Protein AF-0000000078960300 (afdb_homodimer)

Secondary structure (DSSP, 8-state):
--HHHHHHHHHHHHHHHHTSHHHHHHHHHHHHHHHHHHGGGS-GGG--HHHHHHHHHHHHHHHHHHHHSSS--HHHHHHHHHHHHHHHHHHHHHHHHHHHHHH-/--HHHHHHHHHHHHHHHHTSHHHHHHHHHHHHHHHHHHGGGS-GGG--HHHHHHHHHHHHHHHHHHHHSSS--HHHHHHHHHHHHHHHHHHHHHHHHHHHHHH-

pLDDT: mean 88.96, std 14.11, range [39.5, 98.88]

Nearest PDB structures (foldseek):
  3ncb-assembly1_A  TM=7.835E-01  e=9.244E+00  Homo sapiens
  6pqo-assembly1_D  TM=4.664E-01  e=6.668E+00  Homo sapiens
  3ncb-assembly1_A  TM=7.834E-01  e=9.287E+00  Homo sapiens
  6pqo-assembly1_D  TM=4.663E-01  e=6.701E+00  Homo sapiens

Radius of gyration: 20.75 Å; Cα contacts (8 Å, |Δi|>4): 208; chains: 2; bounding box: 47×76×60 Å

Sequence (208 aa):
MSVRRTMSTSAQEWRNYFMSTHFWGPVANWGIPVAAIADTTKHPKFISGRMTLALTLYSCIFMRFAYKVQPRNWLLFACHATNTTAQTFQGLRYLKYINSQEAAMSVRRTMSTSAQEWRNYFMSTHFWGPVANWGIPVAAIADTTKHPKFISGRMTLALTLYSCIFMRFAYKVQPRNWLLFACHATNTTAQTFQGLRYLKYINSQEAA

Solvent-accessible surface area (backbone atoms only — not comparable to full-atom values): 10649 Å² total; per-residue (Å²): 126,72,70,62,58,58,57,51,52,50,52,51,49,48,50,50,39,66,71,26,66,79,41,52,48,32,58,42,52,40,37,46,33,52,26,45,53,61,50,66,78,50,66,49,88,42,58,54,65,57,48,33,50,24,50,27,53,31,21,54,55,45,28,54,48,21,61,68,38,89,76,62,34,64,69,38,25,51,41,22,52,49,24,28,53,38,27,48,52,51,45,51,46,33,52,55,47,54,52,52,56,70,70,96,128,70,69,63,59,58,55,52,51,49,52,51,49,47,49,50,40,66,71,26,68,78,41,51,47,31,58,41,51,40,37,49,33,54,27,45,52,61,50,66,78,51,66,50,89,42,57,55,66,58,47,34,52,24,49,26,53,30,20,54,55,45,27,54,47,22,64,68,39,87,76,62,35,64,67,38,25,51,41,22,51,48,24,29,54,37,27,48,52,52,44,51,46,32,53,54,50,54,51,52,55,69,70,98

Foldseek 3Di:
DVVVVVVVVVVVVVVCCCPDCLNVVLVVLLVQLVVLQVCVVPQLVPDDLVVLVVLLVVLVVVLVVQCPDPPRRVSSNVSSVSSNVSSVVSNVSNVVVVVVVVVD/DVVVVVVVVVVVVVVCCCPDCLNVVLVVLLVQLVVLQVCVVPQLVPDDLVVLVVLLVVLVVVLVVQCPDPPRRVSSNVSSVSNNVSSVVSNVSNVVVVVVVVVD

Organism: Drosophila grimshawi (NCBI:txid7222)

Structure (mmCIF, N/CA/C/O backbone):
data_AF-0000000078960300-model_v1
#
loop_
_entity.id
_entity.type
_entity.pdbx_description
1 polymer 'Mitochondrial pyruvate carrier'
#
loop_
_atom_site.group_PDB
_atom_site.id
_atom_site.type_symbol
_atom_site.label_atom_id
_atom_site.label_alt_id
_atom_site.label_comp_id
_atom_site.label_asym_id
_atom_site.label_entity_id
_atom_site.label_seq_id
_atom_site.pdbx_PDB_ins_code
_atom_site.Cartn_x
_atom_site.Cartn_y
_atom_site.Cartn_z
_atom_site.occupancy
_atom_site.B_iso_or_equiv
_atom_site.auth_seq_id
_atom_site.auth_comp_id
_atom_site.auth_asym_id
_atom_site.auth_atom_id
_atom_site.pdbx_PDB_model_num
ATOM 1 N N . MET A 1 1 ? 25.875 -27.734 -31.922 1 39.5 1 MET A N 1
ATOM 2 C CA . MET A 1 1 ? 24.516 -27.266 -32.125 1 39.5 1 MET A CA 1
ATOM 3 C C . MET A 1 1 ? 23.828 -26.938 -30.812 1 39.5 1 MET A C 1
ATOM 5 O O . MET A 1 1 ? 22.656 -26.578 -30.797 1 39.5 1 MET A O 1
ATOM 9 N N . SER A 1 2 ? 24.281 -27.594 -29.641 1 52.66 2 SER A N 1
ATOM 10 C CA . SER A 1 2 ? 23.609 -27.578 -28.344 1 52.66 2 SER A CA 1
ATOM 11 C C . SER A 1 2 ? 23.75 -26.234 -27.656 1 52.66 2 SER A C 1
ATOM 13 O O . SER A 1 2 ? 23 -25.922 -26.719 1 52.66 2 SER A O 1
ATOM 15 N N . VAL A 1 3 ? 24.672 -25.484 -28.047 1 54.34 3 VAL A N 1
ATOM 16 C CA . VAL A 1 3 ? 24.922 -24.219 -27.344 1 54.34 3 VAL A CA 1
ATOM 17 C C . VAL A 1 3 ? 23.797 -23.234 -27.641 1 54.34 3 VAL A C 1
ATOM 19 O O . VAL A 1 3 ? 23.469 -22.406 -26.797 1 54.34 3 VAL A O 1
ATOM 22 N N . ARG A 1 4 ? 23.234 -23.266 -28.781 1 52.72 4 ARG A N 1
ATOM 23 C CA . ARG A 1 4 ? 22.234 -22.281 -29.141 1 52.72 4 ARG A CA 1
ATOM 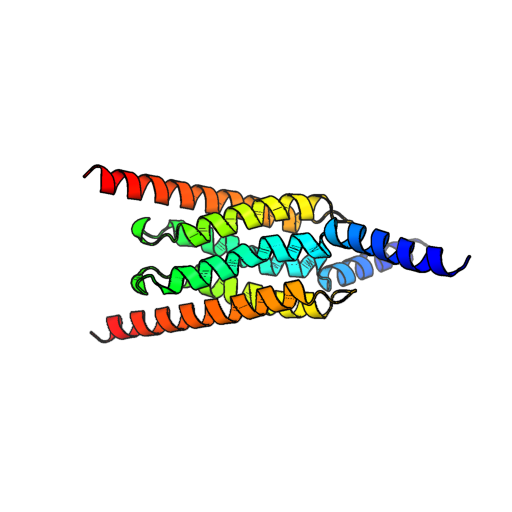24 C C . ARG A 1 4 ? 20.953 -22.484 -28.344 1 52.72 4 ARG A C 1
ATOM 26 O O . ARG A 1 4 ? 20.125 -21.578 -28.219 1 52.72 4 ARG A O 1
ATOM 33 N N . ARG A 1 5 ? 20.578 -23.703 -27.891 1 54.69 5 ARG A N 1
ATOM 34 C CA . ARG A 1 5 ? 19.328 -23.969 -27.203 1 54.69 5 ARG A CA 1
ATOM 35 C C . ARG A 1 5 ? 19.328 -23.359 -25.797 1 54.69 5 ARG A C 1
ATOM 37 O O . ARG A 1 5 ? 18.312 -22.875 -25.312 1 54.69 5 ARG A O 1
ATOM 44 N N . THR A 1 6 ? 20.484 -23.219 -25.125 1 56.84 6 THR A N 1
ATOM 45 C CA . THR A 1 6 ? 20.578 -22.703 -23.766 1 56.84 6 THR A CA 1
ATOM 46 C C . THR A 1 6 ? 20.359 -21.203 -23.734 1 56.84 6 THR A C 1
ATOM 48 O O . THR A 1 6 ? 19.719 -20.688 -22.812 1 56.84 6 THR A O 1
ATOM 51 N N . MET A 1 7 ? 20.844 -20.531 -24.719 1 57.97 7 MET A N 1
ATOM 52 C CA . MET A 1 7 ? 20.719 -19.078 -24.734 1 57.97 7 MET A CA 1
ATOM 53 C C . MET A 1 7 ? 19.266 -18.656 -24.984 1 57.97 7 MET A C 1
ATOM 55 O O . MET A 1 7 ? 18.797 -17.656 -24.453 1 57.97 7 MET A O 1
ATOM 59 N N . SER A 1 8 ? 18.594 -19.531 -25.891 1 57.59 8 SER A N 1
ATOM 60 C CA . SER A 1 8 ? 17.234 -19.188 -26.266 1 57.59 8 SER A CA 1
ATOM 61 C C . SER A 1 8 ? 16.281 -19.328 -25.094 1 57.59 8 SER A C 1
ATOM 63 O O . SER A 1 8 ? 15.383 -18.5 -24.906 1 57.59 8 SER A O 1
ATOM 65 N N . THR A 1 9 ? 16.609 -20.328 -24.266 1 68.31 9 THR A N 1
ATOM 66 C CA . THR A 1 9 ? 15.75 -20.625 -23.125 1 68.31 9 THR A CA 1
ATOM 67 C C . THR A 1 9 ? 15.891 -19.531 -22.062 1 68.31 9 THR A C 1
ATOM 69 O O . THR A 1 9 ? 14.898 -19.125 -21.453 1 68.31 9 THR A O 1
ATOM 72 N N . SER A 1 10 ? 17.141 -19.016 -22.062 1 68.25 10 SER A N 1
ATOM 73 C CA . SER A 1 10 ? 17.359 -17.953 -21.094 1 68.25 10 SER A CA 1
ATOM 74 C C . SER A 1 10 ? 16.625 -16.672 -21.484 1 68.25 10 SER A C 1
ATOM 76 O O . SER A 1 10 ? 15.992 -16.016 -20.656 1 68.25 10 SER A O 1
ATOM 78 N N . ALA A 1 11 ? 16.719 -16.359 -22.797 1 68.31 11 ALA A N 1
ATOM 79 C CA . ALA A 1 11 ? 16.047 -15.148 -23.281 1 68.31 11 ALA A CA 1
ATOM 80 C C . ALA A 1 11 ? 14.539 -15.25 -23.094 1 68.31 11 ALA A C 1
ATOM 82 O O . ALA A 1 11 ? 13.891 -14.281 -22.703 1 68.31 11 ALA A O 1
ATOM 83 N N . GLN A 1 12 ? 13.961 -16.344 -23.453 1 72.94 12 GLN A N 1
ATOM 84 C CA . GLN A 1 12 ? 12.523 -16.578 -23.281 1 72.94 12 GLN A CA 1
ATOM 85 C C . GLN A 1 12 ? 12.133 -16.516 -21.812 1 72.94 12 GLN A C 1
ATOM 87 O O . GLN A 1 12 ? 11.086 -15.969 -21.469 1 72.94 12 GLN A O 1
ATOM 92 N N . GLU A 1 13 ? 12.984 -17.109 -21.031 1 71 13 GLU A N 1
ATOM 93 C CA . GLU A 1 13 ? 12.734 -17.062 -19.594 1 71 13 GLU A CA 1
ATOM 94 C C . GLU A 1 13 ? 12.727 -15.633 -19.062 1 71 13 GLU A C 1
ATOM 96 O O . GLU A 1 13 ? 11.875 -15.266 -18.25 1 71 13 GLU A O 1
ATOM 101 N N . TRP A 1 14 ? 13.672 -14.898 -19.594 1 68.75 14 TRP A N 1
ATOM 102 C CA . TRP A 1 14 ? 13.727 -13.5 -19.203 1 68.75 14 TRP A CA 1
ATOM 103 C C . TRP A 1 14 ? 12.492 -12.742 -19.688 1 68.75 14 TRP A C 1
ATOM 105 O O . TRP A 1 14 ? 11.922 -11.938 -18.969 1 68.75 14 TRP A O 1
ATOM 115 N N . ARG A 1 15 ? 12.133 -12.93 -20.812 1 67.56 15 ARG A N 1
ATOM 116 C CA . ARG A 1 15 ? 10.953 -12.273 -21.359 1 67.56 15 ARG A CA 1
ATOM 117 C C . ARG A 1 15 ? 9.703 -12.617 -20.562 1 67.56 15 ARG A C 1
ATOM 119 O O . ARG A 1 15 ? 8.914 -11.734 -20.219 1 67.56 15 ARG A O 1
ATOM 126 N N . ASN A 1 16 ? 9.547 -13.891 -20.219 1 72.12 16 ASN A N 1
ATOM 127 C CA . ASN A 1 16 ? 8.398 -14.32 -19.438 1 72.12 16 ASN A CA 1
ATOM 128 C C . ASN A 1 16 ? 8.398 -13.695 -18.047 1 72.12 16 ASN A C 1
ATOM 130 O O . ASN A 1 16 ? 7.348 -13.312 -17.531 1 72.12 16 ASN A O 1
ATOM 134 N N . TYR A 1 17 ? 9.547 -13.711 -17.594 1 67.75 17 TYR A N 1
ATOM 135 C CA . TYR A 1 17 ? 9.68 -13.055 -16.297 1 67.75 17 TYR A CA 1
ATOM 136 C C . TYR A 1 17 ? 9.273 -11.594 -16.391 1 67.75 17 TYR A C 1
ATOM 138 O O . TYR A 1 17 ? 8.461 -11.117 -15.586 1 67.75 17 TYR A O 1
ATOM 146 N N . PHE A 1 18 ? 9.781 -10.812 -17.375 1 71.06 18 PHE A N 1
ATOM 147 C CA . PHE A 1 18 ? 9.555 -9.375 -17.469 1 71.06 18 PHE A CA 1
ATOM 148 C C . PHE A 1 18 ? 8.125 -9.086 -17.922 1 71.06 18 PHE A C 1
ATOM 150 O O . PHE A 1 18 ? 7.598 -8 -17.672 1 71.06 18 PHE A O 1
ATOM 157 N N . MET A 1 19 ? 7.535 -10.062 -18.328 1 69.25 19 MET A N 1
ATOM 158 C CA . MET A 1 19 ? 6.156 -9.867 -18.766 1 69.25 19 MET A CA 1
ATOM 159 C C . MET A 1 19 ? 5.176 -10.469 -17.766 1 69.25 19 MET A C 1
ATOM 161 O O . MET A 1 19 ? 3.963 -10.406 -17.969 1 69.25 19 MET A O 1
ATOM 165 N N . SER A 1 20 ? 5.859 -10.891 -16.688 1 72.56 20 SER A N 1
ATOM 166 C CA . SER A 1 20 ? 5.004 -11.562 -15.711 1 72.56 20 SER A CA 1
ATOM 167 C C . SER A 1 20 ? 4.734 -10.672 -14.5 1 72.56 20 SER A C 1
ATOM 169 O O . SER A 1 20 ? 5.32 -9.594 -14.375 1 72.56 20 SER A O 1
ATOM 171 N N . THR A 1 21 ? 3.838 -11.203 -13.703 1 74.62 21 THR A N 1
ATOM 172 C CA . THR A 1 21 ? 3.537 -10.594 -12.406 1 74.62 21 THR A CA 1
ATOM 173 C C . THR A 1 21 ? 4.73 -10.711 -11.461 1 74.62 21 THR A C 1
ATOM 175 O O . THR A 1 21 ? 4.82 -9.977 -10.477 1 74.62 21 THR A O 1
ATOM 178 N N . HIS A 1 22 ? 5.609 -11.578 -11.891 1 81.44 22 HIS A N 1
ATOM 179 C CA . HIS A 1 22 ? 6.777 -11.742 -11.039 1 81.44 22 HIS A CA 1
ATOM 180 C C . HIS A 1 22 ? 7.668 -10.508 -11.07 1 81.44 22 HIS A C 1
ATOM 182 O O . HIS A 1 22 ? 8.297 -10.164 -10.07 1 81.44 22 HIS A O 1
ATOM 188 N N . PHE A 1 23 ? 7.676 -9.82 -12.203 1 83.62 23 PHE A N 1
ATOM 189 C CA . PHE A 1 23 ? 8.477 -8.609 -12.344 1 83.62 23 PHE A CA 1
ATOM 190 C C . PHE A 1 23 ? 7.629 -7.367 -12.078 1 83.62 23 PHE A C 1
ATOM 192 O O . PHE A 1 23 ? 8.008 -6.512 -11.273 1 83.62 23 PHE A O 1
ATOM 199 N N . TRP A 1 24 ? 6.438 -7.293 -12.602 1 86.88 24 TRP A N 1
ATOM 200 C CA . TRP A 1 24 ? 5.637 -6.074 -12.547 1 86.88 24 TRP A CA 1
ATOM 201 C C . TRP A 1 24 ? 4.996 -5.906 -11.172 1 86.88 24 TRP A C 1
ATOM 203 O O . TRP A 1 24 ? 4.66 -4.793 -10.766 1 86.88 24 TRP A O 1
ATOM 213 N N . GLY A 1 25 ? 4.77 -6.961 -10.445 1 89.62 25 GLY A N 1
ATOM 214 C CA . GLY A 1 25 ? 4.293 -6.867 -9.078 1 89.62 25 GLY A CA 1
ATOM 215 C C . GLY A 1 25 ? 5.207 -6.051 -8.188 1 89.62 25 GLY A C 1
ATOM 216 O O . GLY A 1 25 ? 4.797 -5.027 -7.637 1 89.62 25 GLY A O 1
ATOM 217 N N . PRO A 1 26 ? 6.441 -6.438 -8.242 1 93.38 26 PRO A N 1
ATOM 218 C CA . PRO A 1 26 ? 7.414 -5.691 -7.438 1 93.38 26 PRO A CA 1
ATOM 219 C C . PRO A 1 26 ? 7.574 -4.246 -7.898 1 93.38 26 PRO A C 1
ATOM 221 O O . PRO A 1 26 ? 7.668 -3.338 -7.066 1 93.38 26 PRO A O 1
ATOM 224 N N . VAL A 1 27 ? 7.551 -4.004 -9.117 1 92.06 27 VAL A N 1
ATOM 225 C CA . VAL A 1 27 ? 7.73 -2.654 -9.648 1 92.06 27 VAL A CA 1
ATOM 226 C C . VAL A 1 27 ? 6.598 -1.753 -9.156 1 92.06 27 VAL A C 1
ATOM 228 O O . VAL A 1 27 ? 6.84 -0.632 -8.703 1 92.06 27 VAL A O 1
ATOM 231 N N . ALA A 1 28 ? 5.438 -2.238 -9.18 1 92.75 28 ALA A N 1
ATOM 232 C CA . ALA A 1 28 ? 4.293 -1.475 -8.695 1 92.75 28 ALA A CA 1
ATOM 233 C C . ALA A 1 28 ? 4.383 -1.248 -7.188 1 92.75 28 ALA A C 1
ATOM 235 O O . ALA A 1 28 ? 4.043 -0.17 -6.691 1 92.75 28 ALA A O 1
ATOM 236 N N . ASN A 1 29 ? 4.926 -2.201 -6.52 1 97.31 29 ASN A N 1
ATOM 237 C CA . ASN A 1 29 ? 5.039 -2.113 -5.066 1 97.31 29 ASN A CA 1
ATOM 238 C C . ASN A 1 29 ? 6.109 -1.111 -4.648 1 97.31 29 ASN A C 1
ATOM 240 O O . ASN A 1 29 ? 6.012 -0.496 -3.586 1 97.31 29 ASN A O 1
ATOM 244 N N . TRP A 1 30 ? 7.121 -0.9 -5.434 1 98.38 30 TRP A N 1
ATOM 245 C CA . TRP A 1 30 ? 8.242 -0.045 -5.059 1 98.38 30 TRP A CA 1
ATOM 246 C C . TRP A 1 30 ? 7.793 1.402 -4.891 1 98.38 30 TRP A C 1
ATOM 248 O O . TRP A 1 30 ? 8.414 2.172 -4.152 1 98.38 30 TRP A O 1
ATOM 258 N N . GLY A 1 31 ? 6.723 1.782 -5.539 1 97.75 31 GLY A N 1
ATOM 259 C CA . GLY A 1 31 ? 6.203 3.127 -5.359 1 97.75 31 GLY A CA 1
ATOM 260 C C . GLY A 1 31 ? 5.898 3.459 -3.91 1 97.75 31 GLY A C 1
ATOM 261 O O . GLY A 1 31 ? 6.004 4.617 -3.496 1 97.75 31 GLY A O 1
ATOM 262 N N . ILE A 1 32 ? 5.578 2.516 -3.146 1 98.25 32 ILE A N 1
ATOM 263 C CA . ILE A 1 32 ? 5.113 2.725 -1.779 1 98.25 32 ILE A CA 1
ATOM 264 C C . ILE A 1 32 ? 6.301 3.035 -0.873 1 98.25 32 ILE A C 1
ATOM 266 O O . ILE A 1 32 ? 6.32 4.066 -0.196 1 98.25 32 ILE A O 1
ATOM 270 N N . PRO A 1 33 ? 7.316 2.242 -0.949 1 98.75 33 PRO A N 1
ATOM 271 C CA . PRO A 1 33 ? 8.438 2.598 -0.08 1 98.75 33 PRO A CA 1
ATOM 272 C C . PRO A 1 33 ? 9.164 3.863 -0.537 1 98.75 33 PRO A C 1
ATOM 274 O O . PRO A 1 33 ? 9.695 4.605 0.29 1 98.75 33 PRO A O 1
ATOM 277 N N . VAL A 1 34 ? 9.227 4.152 -1.783 1 98.62 34 VAL A N 1
ATOM 278 C CA . VAL A 1 34 ? 9.805 5.402 -2.262 1 98.62 34 VAL A CA 1
ATOM 279 C C . VAL A 1 34 ? 9.023 6.586 -1.703 1 98.62 34 VAL A C 1
ATOM 281 O O . VAL A 1 34 ? 9.609 7.551 -1.209 1 98.62 34 VAL A O 1
ATOM 284 N N . ALA A 1 35 ? 7.73 6.488 -1.753 1 98.62 35 ALA A N 1
ATOM 285 C CA . ALA A 1 35 ? 6.891 7.535 -1.181 1 98.62 35 ALA A CA 1
ATOM 286 C C . ALA A 1 35 ? 7.109 7.652 0.325 1 98.62 35 ALA A C 1
ATOM 288 O O . ALA A 1 35 ? 7.172 8.758 0.866 1 98.62 35 ALA A O 1
ATOM 289 N N . ALA A 1 36 ? 7.203 6.527 1.01 1 98.75 36 ALA A N 1
ATOM 290 C CA . ALA A 1 36 ? 7.41 6.531 2.455 1 98.75 36 ALA A CA 1
ATOM 291 C C . ALA A 1 36 ? 8.719 7.227 2.818 1 98.75 36 ALA A C 1
ATOM 293 O O . ALA A 1 36 ? 8.766 8.031 3.754 1 98.75 36 ALA A O 1
ATOM 294 N N . ILE A 1 37 ? 9.734 6.949 2.092 1 98.69 37 ILE A N 1
ATOM 295 C CA . ILE A 1 37 ? 11.047 7.543 2.334 1 98.69 37 ILE A CA 1
ATOM 296 C C . ILE A 1 37 ? 11 9.039 2.033 1 98.69 37 ILE A C 1
ATOM 298 O O . ILE A 1 37 ? 11.492 9.852 2.82 1 98.69 37 ILE A O 1
ATOM 302 N N . ALA A 1 38 ? 10.391 9.398 0.976 1 98.31 38 ALA A N 1
ATOM 303 C CA . ALA A 1 38 ? 10.258 10.812 0.636 1 98.31 38 ALA A CA 1
ATOM 304 C C . ALA A 1 38 ? 9.469 11.555 1.707 1 98.31 38 ALA A C 1
ATOM 306 O O . ALA A 1 38 ? 9.758 12.719 1.996 1 98.31 38 ALA A O 1
ATOM 307 N N . ASP A 1 39 ? 8.547 10.922 2.318 1 98.25 39 ASP A N 1
ATOM 308 C CA . ASP A 1 39 ? 7.691 11.531 3.326 1 98.25 39 ASP A CA 1
ATOM 309 C C . ASP A 1 39 ? 8.445 11.742 4.637 1 98.25 39 ASP A C 1
ATOM 311 O O . ASP A 1 39 ? 7.965 12.445 5.527 1 98.25 39 ASP A O 1
ATOM 315 N N . THR A 1 40 ? 9.633 11.234 4.773 1 97.62 40 THR A N 1
ATOM 316 C CA . THR A 1 40 ? 10.391 11.422 6.008 1 97.62 40 THR A CA 1
ATOM 317 C C . THR A 1 40 ? 10.875 12.859 6.129 1 97.62 40 THR A C 1
ATOM 319 O O . THR A 1 40 ? 11.273 13.297 7.215 1 97.62 40 THR A O 1
ATOM 322 N N . THR A 1 41 ? 10.805 13.562 5.055 1 97.38 41 THR A N 1
ATOM 323 C CA . THR A 1 41 ? 11.234 14.953 5.066 1 97.38 41 THR A CA 1
ATOM 324 C C . THR A 1 41 ? 10.133 15.852 5.621 1 97.38 41 THR A C 1
ATOM 326 O O . THR A 1 41 ? 10.375 17.016 5.949 1 97.38 41 THR A O 1
ATOM 329 N N . LYS A 1 42 ? 8.953 15.336 5.723 1 97.31 42 LYS A N 1
ATOM 330 C CA . LYS A 1 42 ? 7.828 16.109 6.254 1 97.31 42 LYS A CA 1
ATOM 331 C C . LYS A 1 42 ? 7.812 16.062 7.781 1 97.31 42 LYS A C 1
ATOM 333 O O . LYS A 1 42 ? 8.352 15.141 8.391 1 97.31 42 LYS A O 1
ATOM 338 N N . HIS A 1 43 ? 7.234 17.109 8.375 1 97.94 43 HIS A N 1
ATOM 339 C CA . HIS A 1 43 ? 7.027 17.109 9.82 1 97.94 43 HIS A CA 1
ATOM 340 C C . HIS A 1 43 ? 6.133 15.953 10.25 1 97.94 43 HIS A C 1
ATOM 342 O O . HIS A 1 43 ? 5.164 15.617 9.562 1 97.94 43 HIS A O 1
ATOM 348 N N . PRO A 1 44 ? 6.395 15.352 11.438 1 98.12 44 PRO A N 1
ATOM 349 C CA . PRO A 1 44 ? 5.68 14.156 11.891 1 98.12 44 PRO A CA 1
ATOM 350 C C . PRO A 1 44 ? 4.191 14.414 12.125 1 98.12 44 PRO A C 1
ATOM 352 O O . PRO A 1 44 ? 3.396 13.469 12.148 1 98.12 44 PRO A O 1
ATOM 355 N N . LYS A 1 45 ? 3.812 15.625 12.297 1 96.69 45 LYS A N 1
ATOM 356 C CA . LYS A 1 45 ? 2.402 15.938 12.516 1 96.69 45 LYS A CA 1
ATOM 357 C C . LYS A 1 45 ? 1.556 15.531 11.312 1 96.69 45 LYS A C 1
ATOM 359 O O . LYS A 1 45 ? 0.335 15.391 11.422 1 96.69 45 LYS A O 1
ATOM 364 N N . PHE A 1 46 ? 2.186 15.289 10.156 1 96.69 46 PHE A N 1
ATOM 365 C CA . PHE A 1 46 ? 1.457 15.008 8.922 1 96.69 46 PHE A CA 1
ATOM 366 C C . PHE A 1 46 ? 1.36 13.5 8.68 1 96.69 46 PHE A C 1
ATOM 368 O O . PHE A 1 46 ? 0.76 13.062 7.699 1 96.69 46 PHE A O 1
ATOM 375 N N . ILE A 1 47 ? 1.912 12.766 9.562 1 97.62 47 ILE A N 1
ATOM 376 C CA . ILE A 1 47 ? 1.919 11.32 9.375 1 97.62 47 ILE A CA 1
ATOM 377 C C . ILE A 1 47 ? 0.551 10.75 9.734 1 97.62 47 ILE A C 1
ATO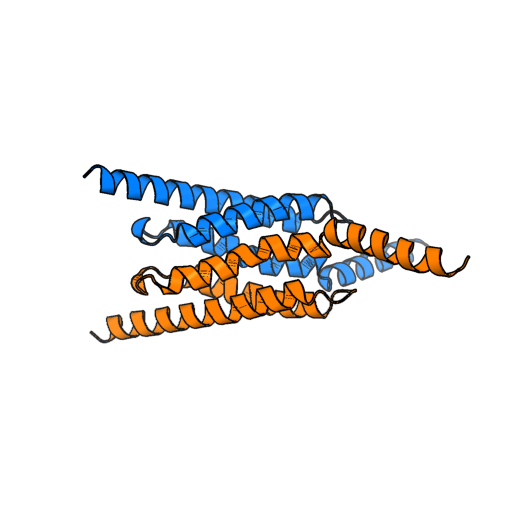M 379 O O . ILE A 1 47 ? -0.015 11.086 10.781 1 97.62 47 ILE A O 1
ATOM 383 N N . SER A 1 48 ? 0.013 9.891 8.836 1 97.81 48 SER A N 1
ATOM 384 C CA . SER A 1 48 ? -1.171 9.102 9.172 1 97.81 48 SER A CA 1
ATOM 385 C C . SER A 1 48 ? -0.794 7.824 9.906 1 97.81 48 SER A C 1
ATOM 387 O O . SER A 1 48 ? -0.312 6.867 9.289 1 97.81 48 SER A O 1
ATOM 389 N N . GLY A 1 49 ? -1.11 7.773 11.195 1 97.56 49 GLY A N 1
ATOM 390 C CA . GLY A 1 49 ? -0.826 6.582 11.977 1 97.56 49 GLY A CA 1
ATOM 391 C C . GLY A 1 49 ? -1.558 5.352 11.477 1 97.56 49 GLY A C 1
ATOM 392 O O . GLY A 1 49 ? -1.003 4.25 11.469 1 97.56 49 GLY A O 1
ATOM 393 N N . ARG A 1 50 ? -2.779 5.551 11.039 1 97.56 50 ARG A N 1
ATOM 394 C CA . ARG A 1 50 ? -3.588 4.453 10.523 1 97.56 50 ARG A CA 1
ATOM 395 C C . ARG A 1 50 ? -2.961 3.855 9.266 1 97.56 50 ARG A C 1
ATOM 397 O O . ARG A 1 50 ? -2.816 2.637 9.156 1 97.56 50 ARG A O 1
ATOM 404 N N . MET A 1 51 ? -2.561 4.676 8.312 1 98.5 51 MET A N 1
ATOM 405 C CA . MET A 1 51 ? -1.964 4.211 7.062 1 98.5 51 MET A CA 1
ATOM 406 C C . MET A 1 51 ? -0.603 3.572 7.312 1 98.5 51 MET A C 1
ATOM 408 O O . MET A 1 51 ? -0.275 2.545 6.715 1 98.5 51 MET A O 1
ATOM 412 N N . THR A 1 52 ? 0.182 4.184 8.211 1 98.75 52 THR A N 1
ATOM 413 C CA . THR A 1 52 ? 1.488 3.646 8.578 1 98.75 52 THR A CA 1
ATOM 414 C C . THR A 1 52 ? 1.353 2.242 9.156 1 98.75 52 THR A C 1
ATOM 416 O O . THR A 1 52 ? 2.088 1.331 8.766 1 98.75 52 THR A O 1
ATOM 419 N N . LEU A 1 53 ? 0.404 2.111 10.023 1 98.44 53 LEU A N 1
ATOM 420 C CA . LEU A 1 53 ? 0.17 0.793 10.602 1 98.44 53 LEU A CA 1
ATOM 421 C C . LEU A 1 53 ? -0.269 -0.199 9.531 1 98.44 53 LEU A C 1
ATOM 423 O O . LEU A 1 53 ? 0.243 -1.319 9.469 1 98.44 53 LEU A O 1
ATOM 427 N N . ALA A 1 54 ? -1.196 0.151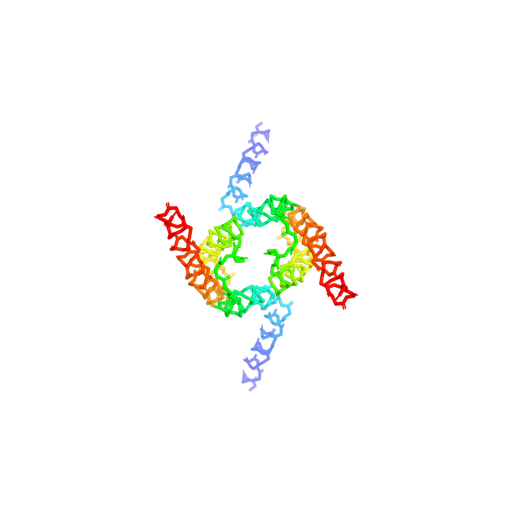 8.711 1 98.5 54 ALA A N 1
ATOM 428 C CA . ALA A 1 54 ? -1.696 -0.712 7.645 1 98.5 54 ALA A CA 1
ATOM 429 C C . ALA A 1 54 ? -0.566 -1.152 6.719 1 98.5 54 ALA A C 1
ATOM 431 O O . ALA A 1 54 ? -0.442 -2.336 6.402 1 98.5 54 ALA A O 1
ATOM 432 N N . LEU A 1 55 ? 0.303 -0.226 6.348 1 98.81 55 LEU A N 1
ATOM 433 C CA . LEU A 1 55 ? 1.361 -0.515 5.387 1 98.81 55 LEU A CA 1
ATOM 434 C C . LEU A 1 55 ? 2.469 -1.345 6.027 1 98.81 55 LEU A C 1
ATOM 436 O O . LEU A 1 55 ? 3.1 -2.166 5.359 1 98.81 55 LEU A O 1
ATOM 440 N N . THR A 1 56 ? 2.713 -1.159 7.301 1 98.75 56 THR A N 1
ATOM 441 C CA . THR A 1 56 ? 3.693 -1.982 8 1 98.75 56 THR A CA 1
ATOM 442 C C . THR A 1 56 ? 3.24 -3.439 8.047 1 98.75 56 THR A C 1
ATOM 444 O O . THR A 1 56 ? 3.988 -4.34 7.668 1 98.75 56 THR A O 1
ATOM 447 N N . LEU A 1 57 ? 2.027 -3.65 8.438 1 98.06 57 LEU A N 1
ATOM 448 C CA . LEU A 1 57 ? 1.5 -5.008 8.547 1 98.06 57 LEU A CA 1
ATOM 449 C C . LEU A 1 57 ? 1.409 -5.668 7.176 1 98.06 57 LEU A C 1
ATOM 451 O O . LEU A 1 57 ? 1.805 -6.824 7.012 1 98.06 57 LEU A O 1
ATOM 455 N N . TYR A 1 58 ? 0.871 -4.824 6.254 1 98.19 58 TYR A N 1
ATOM 456 C CA . TYR A 1 58 ? 0.806 -5.285 4.871 1 98.19 58 TYR A CA 1
ATOM 457 C C . TYR A 1 58 ? 2.168 -5.777 4.395 1 98.19 58 TYR A C 1
ATOM 459 O O . TYR A 1 58 ? 2.285 -6.887 3.867 1 98.19 58 TYR A O 1
ATOM 467 N N . SER A 1 59 ? 3.199 -5.055 4.633 1 98.62 59 SER A N 1
ATOM 468 C CA . SER A 1 59 ? 4.527 -5.363 4.113 1 98.62 59 SER A CA 1
ATOM 469 C C . SER A 1 59 ? 5.148 -6.543 4.852 1 98.62 59 SER A C 1
ATOM 471 O O . SER A 1 59 ? 5.859 -7.352 4.254 1 98.62 59 SER A O 1
ATOM 473 N N . CYS A 1 60 ? 4.91 -6.684 6.086 1 97.94 60 CYS A N 1
ATOM 474 C CA . CYS A 1 60 ? 5.418 -7.828 6.832 1 97.94 60 CYS A CA 1
ATOM 475 C C . CYS A 1 60 ? 4.828 -9.133 6.305 1 97.94 60 CYS A C 1
ATOM 477 O O . CYS A 1 60 ? 5.559 -10.094 6.066 1 97.94 60 CYS A O 1
ATOM 479 N N . ILE A 1 61 ? 3.586 -9.086 6.055 1 95.88 61 ILE A N 1
ATOM 480 C CA . ILE A 1 61 ? 2.895 -10.281 5.574 1 95.88 61 ILE A CA 1
ATOM 481 C C . ILE A 1 61 ? 3.373 -10.617 4.164 1 95.88 61 ILE A C 1
ATOM 483 O O . ILE A 1 61 ? 3.65 -11.781 3.861 1 95.88 61 ILE A O 1
ATOM 487 N N . PHE A 1 62 ? 3.623 -9.633 3.375 1 96.44 62 PHE A N 1
ATOM 488 C CA . PHE A 1 62 ? 3.975 -9.898 1.983 1 96.44 62 PHE A CA 1
ATOM 489 C C . PHE A 1 62 ? 5.457 -10.219 1.851 1 96.44 62 PHE A C 1
ATOM 491 O O . PHE A 1 62 ? 5.891 -10.758 0.829 1 96.44 62 PHE A O 1
ATOM 498 N N . MET A 1 63 ? 6.207 -9.906 2.889 1 96.88 63 MET A N 1
ATOM 499 C CA . MET A 1 63 ? 7.57 -10.438 2.912 1 96.88 63 MET A CA 1
ATOM 500 C C . MET A 1 63 ? 7.559 -11.961 2.971 1 96.88 63 MET A C 1
ATOM 502 O O . MET A 1 63 ? 8.312 -12.625 2.25 1 96.88 63 MET A O 1
ATOM 506 N N . ARG A 1 64 ? 6.766 -12.453 3.84 1 93.94 64 ARG A N 1
ATOM 507 C CA . ARG A 1 64 ? 6.645 -13.898 3.939 1 93.94 64 ARG A CA 1
ATOM 508 C C . ARG A 1 64 ? 6.184 -14.508 2.617 1 93.94 64 ARG A C 1
ATOM 510 O O . ARG A 1 64 ? 6.719 -15.523 2.174 1 93.94 64 ARG A O 1
ATOM 517 N N . PHE A 1 65 ? 5.188 -13.82 1.932 1 90.5 65 PHE A N 1
ATOM 518 C CA . PHE A 1 65 ? 4.668 -14.312 0.66 1 90.5 65 PHE A CA 1
ATOM 519 C C . PHE A 1 65 ? 5.758 -14.305 -0.406 1 90.5 65 PHE A C 1
ATOM 521 O O . PHE A 1 65 ? 5.879 -15.258 -1.18 1 90.5 65 PHE A O 1
ATOM 528 N N . ALA A 1 66 ? 6.508 -13.297 -0.417 1 93 66 ALA A N 1
ATOM 529 C CA . ALA A 1 66 ? 7.57 -13.164 -1.409 1 93 66 ALA A CA 1
ATOM 530 C C . ALA A 1 66 ? 8.625 -14.25 -1.233 1 93 66 ALA A C 1
ATOM 532 O O . ALA A 1 66 ? 9.211 -14.719 -2.211 1 93 66 ALA A O 1
ATOM 533 N N . TYR A 1 67 ? 8.844 -14.617 0.006 1 92.44 67 TYR A N 1
ATOM 534 C CA . TYR A 1 67 ? 9.805 -15.672 0.32 1 92.44 67 TYR A CA 1
ATOM 535 C C . TYR A 1 67 ? 9.25 -17.047 -0.027 1 92.44 67 TYR A C 1
ATOM 537 O O . TYR A 1 67 ? 9.977 -17.906 -0.518 1 92.44 67 TYR A O 1
ATOM 545 N N . LYS A 1 68 ? 7.945 -17.266 0.069 1 89.88 68 LYS A N 1
ATOM 546 C CA . LYS A 1 68 ? 7.332 -18.578 -0.046 1 89.88 68 LYS A CA 1
ATOM 547 C C . LYS A 1 68 ? 6.914 -18.859 -1.485 1 89.88 68 LYS A C 1
ATOM 549 O O . LYS A 1 68 ? 6.773 -20.031 -1.875 1 89.88 68 LYS A O 1
ATOM 554 N N . VAL A 1 69 ? 6.707 -17.859 -2.309 1 81.94 69 VAL A N 1
ATOM 555 C CA . VAL A 1 69 ? 6.25 -18.078 -3.68 1 81.94 69 VAL A CA 1
ATOM 556 C C . VAL A 1 69 ? 7.34 -18.781 -4.48 1 81.94 69 VAL A C 1
ATOM 558 O O . VAL A 1 69 ? 8.523 -18.703 -4.137 1 81.94 69 VAL A O 1
ATOM 561 N N . GLN A 1 70 ? 6.812 -19.547 -5.469 1 80.88 70 GLN A N 1
ATOM 562 C CA . GLN A 1 70 ? 7.754 -20.25 -6.328 1 80.88 70 GLN A CA 1
ATOM 563 C C . GLN A 1 70 ? 7.629 -19.797 -7.777 1 80.88 70 GLN A C 1
ATOM 565 O O . GLN A 1 70 ? 6.559 -19.906 -8.383 1 80.88 70 GLN A O 1
ATOM 570 N N . PRO A 1 71 ? 8.898 -19.375 -8.43 1 85.19 71 PRO A N 1
ATOM 571 C CA . PRO A 1 71 ? 10.195 -19.172 -7.777 1 85.19 71 PRO A CA 1
ATOM 572 C C . PRO A 1 71 ? 10.172 -18.047 -6.754 1 85.19 71 PRO A C 1
ATOM 574 O O . PRO A 1 71 ? 9.297 -17.172 -6.812 1 85.19 71 PRO A O 1
ATOM 577 N N . ARG A 1 72 ? 11.078 -18.094 -5.836 1 89.81 72 ARG A N 1
ATOM 578 C CA . ARG A 1 72 ? 11.195 -17.047 -4.828 1 89.81 72 ARG A CA 1
ATOM 579 C C . ARG A 1 72 ? 11.367 -15.68 -5.48 1 89.81 72 ARG A C 1
ATOM 581 O O . ARG A 1 72 ? 12.141 -15.531 -6.43 1 89.81 72 ARG A O 1
ATOM 588 N N . ASN A 1 73 ? 10.633 -14.695 -5.043 1 92.62 73 ASN A N 1
ATOM 589 C CA . ASN A 1 73 ? 10.695 -13.352 -5.609 1 92.62 73 ASN A C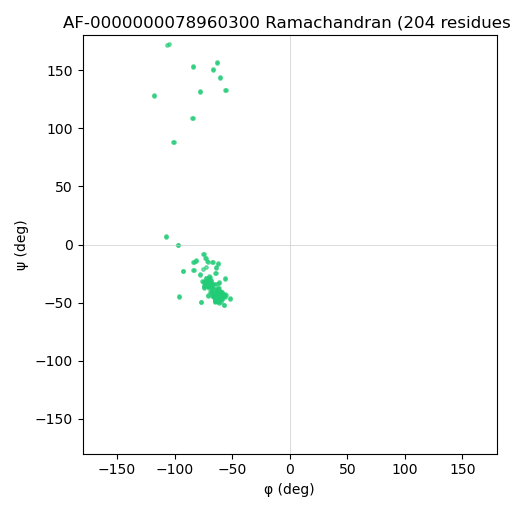A 1
ATOM 590 C C . ASN A 1 73 ? 11.516 -12.414 -4.727 1 92.62 73 ASN A C 1
ATOM 592 O O . ASN A 1 73 ? 10.961 -11.695 -3.893 1 92.62 73 ASN A O 1
ATOM 596 N N . TRP A 1 74 ? 12.773 -12.312 -4.883 1 95 74 TRP A N 1
ATOM 597 C CA . TRP A 1 74 ? 13.68 -11.539 -4.039 1 95 74 TRP A CA 1
ATOM 598 C C . TRP A 1 74 ? 13.469 -10.047 -4.246 1 95 74 TRP A C 1
ATOM 600 O O . TRP A 1 74 ? 13.711 -9.25 -3.336 1 95 74 TRP A O 1
ATOM 610 N N . LEU A 1 75 ? 13.086 -9.656 -5.473 1 94.38 75 LEU A N 1
ATOM 611 C CA . LEU A 1 75 ? 12.805 -8.242 -5.723 1 94.38 75 LEU A CA 1
ATOM 612 C C . LEU A 1 75 ? 11.625 -7.773 -4.883 1 94.38 75 LEU A C 1
ATOM 614 O O . LEU A 1 75 ? 11.672 -6.695 -4.281 1 94.38 75 LEU A O 1
ATOM 618 N N . LEU A 1 76 ? 10.602 -8.555 -4.773 1 95.69 76 LEU A N 1
ATOM 619 C CA . LEU A 1 76 ? 9.43 -8.227 -3.969 1 95.69 76 LEU A CA 1
ATOM 620 C C . LEU A 1 76 ? 9.766 -8.25 -2.482 1 95.69 76 LEU A C 1
ATOM 622 O O . LEU A 1 76 ? 9.305 -7.398 -1.723 1 95.69 76 LEU A O 1
ATOM 626 N N . PHE A 1 77 ? 10.555 -9.25 -2.145 1 97.62 77 PHE A N 1
ATOM 627 C CA . PHE A 1 77 ? 10.977 -9.336 -0.75 1 97.62 77 PHE A CA 1
ATOM 628 C C . PHE A 1 77 ? 11.719 -8.07 -0.333 1 97.62 77 PHE A C 1
ATOM 630 O O . PHE A 1 77 ? 11.43 -7.488 0.715 1 97.62 77 PHE A O 1
ATOM 637 N N . ALA A 1 78 ? 12.641 -7.641 -1.145 1 98.19 78 ALA A N 1
ATOM 638 C CA . ALA A 1 78 ? 13.414 -6.441 -0.852 1 98.19 78 ALA A CA 1
ATOM 639 C C . ALA A 1 78 ? 12.516 -5.207 -0.78 1 98.19 78 ALA A C 1
ATOM 641 O O . ALA A 1 78 ? 12.719 -4.332 0.065 1 98.19 78 ALA A O 1
ATOM 642 N N . CYS A 1 79 ? 11.555 -5.133 -1.614 1 98.25 79 CYS A N 1
ATOM 643 C CA . CYS A 1 79 ? 10.609 -4.02 -1.631 1 98.25 79 CYS A CA 1
ATOM 644 C C . CYS A 1 79 ? 9.844 -3.934 -0.315 1 98.25 79 CYS A C 1
ATOM 646 O O . CYS A 1 79 ? 9.789 -2.871 0.305 1 98.25 79 CYS A O 1
ATOM 648 N N . HIS A 1 80 ? 9.336 -5.051 0.115 1 98.69 80 HIS A N 1
ATOM 649 C CA . HIS A 1 80 ? 8.547 -5.055 1.339 1 98.69 80 HIS A CA 1
ATOM 650 C C . HIS A 1 80 ? 9.43 -4.883 2.568 1 98.69 80 HIS A C 1
ATOM 652 O O . HIS A 1 80 ? 9.016 -4.266 3.555 1 98.69 80 HIS A O 1
ATOM 658 N N . ALA A 1 81 ? 10.664 -5.359 2.561 1 98.75 81 ALA A N 1
ATOM 659 C CA . ALA A 1 81 ? 11.609 -5.098 3.645 1 98.75 81 ALA A CA 1
ATOM 660 C C . ALA A 1 81 ? 11.914 -3.607 3.758 1 98.75 81 ALA A C 1
ATOM 662 O O . ALA A 1 81 ? 11.945 -3.057 4.859 1 98.75 81 ALA A O 1
ATOM 663 N N . THR A 1 82 ? 12.117 -3.018 2.645 1 98.88 82 THR A N 1
ATOM 664 C CA . THR A 1 82 ? 12.359 -1.58 2.613 1 98.88 82 THR A CA 1
ATOM 665 C C . THR A 1 82 ? 11.148 -0.814 3.125 1 98.88 82 THR A C 1
ATOM 667 O O . THR A 1 82 ? 11.281 0.097 3.943 1 98.88 82 THR A O 1
ATOM 670 N N . ASN A 1 83 ? 9.977 -1.221 2.668 1 98.88 83 ASN A N 1
ATOM 671 C CA . ASN A 1 83 ? 8.766 -0.531 3.096 1 98.88 83 ASN A CA 1
ATOM 672 C C . ASN A 1 83 ? 8.516 -0.701 4.594 1 98.88 83 ASN A C 1
ATOM 674 O O . ASN A 1 83 ? 8.141 0.253 5.277 1 98.88 83 ASN A O 1
ATOM 678 N N . THR A 1 84 ? 8.695 -1.907 5.059 1 98.88 84 THR A N 1
ATOM 679 C CA . THR A 1 84 ? 8.539 -2.156 6.484 1 98.88 84 THR A CA 1
ATOM 680 C C . THR A 1 84 ? 9.469 -1.258 7.297 1 98.88 84 THR A C 1
ATOM 682 O O . THR A 1 84 ? 9.055 -0.655 8.289 1 98.88 84 THR A O 1
ATOM 685 N N . THR A 1 85 ? 10.656 -1.142 6.898 1 98.81 85 THR A N 1
ATOM 686 C CA . THR A 1 85 ? 11.641 -0.315 7.59 1 98.81 85 THR A CA 1
ATOM 687 C C . THR A 1 85 ? 11.242 1.157 7.539 1 98.81 85 THR A C 1
ATOM 689 O O . THR A 1 85 ? 11.219 1.834 8.57 1 98.81 85 THR A O 1
ATOM 692 N N . ALA A 1 86 ? 10.883 1.617 6.348 1 98.81 86 ALA A N 1
ATOM 693 C CA . ALA A 1 86 ? 10.492 3.016 6.176 1 98.81 86 ALA A CA 1
ATOM 694 C C . ALA A 1 86 ? 9.234 3.338 6.98 1 98.81 86 ALA A C 1
ATOM 696 O O . ALA A 1 86 ? 9.172 4.367 7.656 1 98.81 86 ALA A O 1
ATOM 697 N N . GLN A 1 87 ? 8.273 2.424 6.953 1 98.88 87 GLN A N 1
ATOM 698 C CA . GLN A 1 87 ? 7.027 2.652 7.672 1 98.88 87 GLN A CA 1
ATOM 699 C C . GLN A 1 87 ? 7.238 2.566 9.18 1 98.88 87 GLN A C 1
ATOM 701 O O . GLN A 1 87 ? 6.621 3.311 9.945 1 98.88 87 GLN A O 1
ATOM 706 N N . THR A 1 88 ? 8.055 1.715 9.633 1 98.75 88 THR A N 1
ATOM 707 C CA . THR A 1 88 ? 8.367 1.625 11.055 1 98.75 88 THR A CA 1
ATOM 708 C C . THR A 1 88 ? 9.039 2.904 11.547 1 98.75 88 THR A C 1
ATOM 710 O O . THR A 1 88 ? 8.688 3.428 12.602 1 98.75 88 THR A O 1
ATOM 713 N N . PHE A 1 89 ? 9.938 3.363 10.75 1 98.75 89 PHE A N 1
ATOM 714 C CA . PHE A 1 89 ? 10.578 4.629 11.078 1 98.75 89 PHE A CA 1
ATOM 715 C C . PHE A 1 89 ? 9.555 5.75 11.172 1 98.75 89 PHE A C 1
ATOM 717 O O . PHE A 1 89 ? 9.562 6.535 12.125 1 98.75 89 PHE A O 1
ATOM 724 N N . GLN A 1 90 ? 8.656 5.809 10.18 1 98.69 90 GLN A N 1
ATOM 725 C CA . GLN A 1 90 ? 7.586 6.801 10.188 1 98.69 90 GLN A CA 1
ATOM 726 C C . GLN A 1 90 ? 6.691 6.633 11.414 1 98.69 90 GLN A C 1
ATOM 728 O O . GLN A 1 90 ? 6.262 7.621 12.016 1 98.69 90 GLN A O 1
ATOM 733 N N . GLY A 1 91 ? 6.402 5.438 11.758 1 98.44 91 GLY A N 1
ATOM 734 C CA . GLY A 1 91 ? 5.582 5.168 12.93 1 98.44 91 GLY A CA 1
ATOM 735 C C . GLY A 1 91 ? 6.227 5.633 14.227 1 98.44 91 GLY A C 1
ATOM 736 O O . GLY A 1 91 ? 5.547 6.184 15.102 1 98.44 91 GLY A O 1
ATOM 737 N N . LEU A 1 92 ? 7.453 5.41 14.32 1 98.5 92 LEU A N 1
ATOM 738 C CA . LEU A 1 92 ? 8.172 5.852 15.508 1 98.5 92 LEU A CA 1
ATOM 739 C C . LEU A 1 92 ? 8.219 7.375 15.586 1 98.5 92 LEU A C 1
ATOM 741 O O . LEU A 1 92 ? 8.07 7.953 16.672 1 98.5 92 LEU A O 1
ATOM 745 N N . ARG A 1 93 ? 8.469 7.996 14.477 1 98.38 93 ARG A N 1
ATOM 746 C CA . ARG A 1 93 ? 8.398 9.453 14.414 1 98.38 93 ARG A CA 1
ATOM 747 C C . ARG A 1 93 ? 7.027 9.953 14.859 1 98.38 93 ARG A C 1
ATOM 749 O O . ARG A 1 93 ? 6.93 10.93 15.609 1 98.38 93 ARG A O 1
ATOM 756 N N . TYR A 1 94 ? 6.023 9.305 14.422 1 98.19 94 TYR A N 1
ATOM 757 C CA . TYR A 1 94 ? 4.648 9.664 14.758 1 98.19 94 TYR A CA 1
ATOM 758 C C . TYR A 1 94 ? 4.402 9.516 16.25 1 98.19 94 TYR A C 1
ATOM 760 O O . TYR A 1 94 ? 3.883 10.438 16.891 1 98.19 94 TYR A O 1
ATOM 768 N N . LEU A 1 95 ? 4.777 8.422 16.812 1 98 95 LEU A N 1
ATOM 769 C CA . LEU A 1 95 ? 4.543 8.141 18.219 1 98 95 LEU A CA 1
ATOM 770 C C . LEU A 1 95 ? 5.312 9.117 19.109 1 98 95 LEU A C 1
ATOM 772 O O . LEU A 1 95 ? 4.801 9.578 20.125 1 98 95 LEU A O 1
ATOM 776 N N . LYS A 1 96 ? 6.531 9.406 18.766 1 97.94 96 LYS A N 1
ATOM 777 C CA . LYS A 1 96 ? 7.316 10.391 19.5 1 97.94 96 LYS A CA 1
ATOM 778 C C . LYS A 1 96 ? 6.641 11.758 19.484 1 97.94 96 LYS A C 1
ATOM 780 O O . LYS A 1 96 ? 6.594 12.445 20.516 1 97.94 96 LYS A O 1
ATOM 785 N N . TYR A 1 97 ? 6.133 12.07 18.391 1 97.31 97 TYR A N 1
ATOM 786 C CA . TYR A 1 97 ? 5.469 13.359 18.234 1 97.31 97 TYR A CA 1
ATOM 787 C C . TYR A 1 97 ? 4.227 13.445 19.109 1 97.31 97 TYR A C 1
ATOM 789 O O . TYR A 1 97 ? 4.043 14.422 19.844 1 97.31 97 TYR A O 1
ATOM 797 N N . ILE A 1 98 ? 3.383 12.461 19.062 1 96.25 98 ILE A N 1
ATOM 798 C CA . ILE A 1 98 ? 2.119 12.531 19.797 1 96.25 98 ILE A CA 1
ATOM 799 C C . ILE A 1 98 ? 2.383 12.477 21.297 1 96.25 98 ILE A C 1
ATOM 801 O O . ILE A 1 98 ? 1.66 13.094 22.078 1 96.25 98 ILE A O 1
ATOM 805 N N . ASN A 1 99 ? 3.342 11.758 21.672 1 95.44 99 ASN A N 1
ATOM 806 C CA . ASN A 1 99 ? 3.699 11.703 23.094 1 95.44 99 ASN A CA 1
ATOM 807 C C . ASN A 1 99 ? 4.258 13.039 23.578 1 95.44 99 ASN A C 1
ATOM 809 O O . ASN A 1 99 ? 4.055 13.414 24.734 1 95.44 99 ASN A O 1
ATOM 813 N N . SER A 1 100 ? 4.98 13.656 22.75 1 94.25 100 SER A N 1
ATOM 814 C CA . SER A 1 100 ? 5.527 14.961 23.109 1 94.25 100 SER A CA 1
ATOM 815 C C . SER A 1 100 ? 4.426 16 23.219 1 94.25 100 SER A C 1
ATOM 817 O O . SER A 1 100 ? 4.531 16.938 24.016 1 94.25 100 SER A O 1
ATOM 819 N N . GLN A 1 101 ? 3.389 15.844 22.453 1 91.75 101 GLN A N 1
ATOM 820 C CA . GLN A 1 101 ? 2.256 16.766 22.516 1 91.75 101 GLN A CA 1
ATOM 821 C C . GLN A 1 101 ? 1.418 16.516 23.766 1 91.75 101 GLN A C 1
ATOM 823 O O . GLN A 1 101 ? 0.859 17.453 24.344 1 91.75 101 GLN A O 1
ATOM 828 N N . GLU A 1 102 ? 1.298 15.266 24.156 1 85.56 102 GLU A N 1
ATOM 829 C CA . GLU A 1 102 ? 0.57 14.922 25.375 1 85.56 102 GLU A CA 1
ATOM 830 C C . GLU A 1 102 ? 1.332 15.375 26.609 1 85.56 102 GLU A C 1
ATOM 832 O O . GLU A 1 102 ? 0.726 15.805 27.594 1 85.56 102 GLU A O 1
ATOM 837 N N . ALA A 1 103 ? 2.57 15.445 26.484 1 84.94 103 ALA A N 1
ATOM 838 C CA . ALA A 1 103 ? 3.41 15.867 27.609 1 84.94 103 ALA A CA 1
ATOM 839 C C . ALA A 1 103 ? 3.471 17.391 27.688 1 84.94 103 ALA A C 1
ATOM 841 O O . ALA A 1 103 ? 3.73 17.953 28.766 1 84.94 103 ALA A O 1
ATOM 842 N N . ALA A 1 104 ? 3.256 18.125 26.781 1 76.19 104 ALA A N 1
ATOM 843 C CA . ALA A 1 104 ? 3.309 19.578 26.797 1 76.19 104 ALA A CA 1
ATOM 844 C C . ALA A 1 104 ? 1.963 20.172 27.203 1 76.19 104 ALA A C 1
ATOM 846 O O . ALA A 1 104 ? 0.911 19.609 26.906 1 76.19 104 ALA A O 1
ATOM 847 N N . MET B 1 1 ? -22.312 -43.844 -3.887 1 39.69 1 MET B N 1
ATOM 848 C CA . MET B 1 1 ? -20.969 -43.656 -3.369 1 39.69 1 MET B CA 1
ATOM 849 C C . MET B 1 1 ? -20.359 -42.344 -3.871 1 39.69 1 MET B C 1
ATOM 851 O O . MET B 1 1 ? -19.203 -42.031 -3.598 1 39.69 1 MET B O 1
ATOM 855 N N . SER B 1 2 ? -20.828 -41.781 -5.082 1 53.03 2 SER B N 1
ATOM 856 C CA . SER B 1 2 ? -20.219 -40.719 -5.84 1 53.03 2 SER B CA 1
ATOM 857 C C . SER B 1 2 ? -20.453 -39.375 -5.164 1 53.03 2 SER B C 1
ATOM 859 O O . SER B 1 2 ? -19.734 -38.375 -5.434 1 53.03 2 SER B O 1
ATOM 861 N N . VAL B 1 3 ? -21.406 -39.281 -4.352 1 53.56 3 VAL B N 1
ATOM 862 C CA . VAL B 1 3 ? -21.75 -38 -3.77 1 53.56 3 VAL B CA 1
ATOM 863 C C . VAL B 1 3 ? -20.656 -37.562 -2.783 1 53.56 3 VAL B C 1
ATOM 865 O O . VAL B 1 3 ? -20.375 -36.375 -2.652 1 53.56 3 VAL B O 1
ATOM 868 N N . ARG B 1 4 ? -20.062 -38.5 -2.137 1 53.09 4 ARG B N 1
ATOM 869 C CA . ARG B 1 4 ? -19.094 -38.125 -1.108 1 53.09 4 ARG B CA 1
ATOM 870 C C . ARG B 1 4 ? -17.828 -37.531 -1.729 1 53.09 4 ARG B C 1
ATOM 872 O O . ARG B 1 4 ? -17.078 -36.812 -1.062 1 53.09 4 ARG B O 1
ATOM 879 N N . ARG B 1 5 ? -17.406 -37.875 -2.955 1 55.03 5 ARG B N 1
ATOM 880 C CA . ARG B 1 5 ? -16.156 -37.406 -3.547 1 55.03 5 ARG B CA 1
ATOM 881 C C . ARG B 1 5 ? -16.25 -35.906 -3.902 1 55.03 5 ARG B C 1
ATOM 883 O O . ARG B 1 5 ? -15.273 -35.188 -3.783 1 55.03 5 ARG B O 1
ATOM 890 N N . THR B 1 6 ? -17.422 -35.375 -4.238 1 56.47 6 THR B N 1
ATOM 891 C CA . THR B 1 6 ? -17.594 -33.969 -4.656 1 56.47 6 THR B CA 1
ATOM 892 C C . THR B 1 6 ? -17.484 -33.031 -3.463 1 56.47 6 THR B C 1
ATOM 894 O O . THR B 1 6 ? -16.906 -31.953 -3.574 1 56.47 6 THR B O 1
ATOM 897 N N . MET B 1 7 ? -17.984 -33.469 -2.348 1 57.66 7 MET B N 1
ATOM 898 C CA . MET B 1 7 ? -17.953 -32.594 -1.168 1 57.66 7 MET B CA 1
ATOM 899 C C . MET B 1 7 ? -16.531 -32.469 -0.635 1 57.66 7 MET B C 1
ATOM 901 O O . MET B 1 7 ? -16.141 -31.391 -0.146 1 57.66 7 MET B O 1
ATOM 905 N N . SER B 1 8 ? -15.742 -33.625 -0.753 1 57.66 8 SER B N 1
ATOM 906 C CA . SER B 1 8 ? -14.391 -33.656 -0.207 1 57.66 8 SER B CA 1
ATOM 907 C C . SER B 1 8 ? -13.469 -32.719 -0.997 1 57.66 8 SER B C 1
ATOM 909 O O . SER B 1 8 ? -12.656 -32 -0.414 1 57.66 8 SER B O 1
ATOM 911 N N . THR B 1 9 ? -13.758 -32.688 -2.311 1 67.62 9 THR B N 1
ATOM 912 C CA . THR B 1 9 ? -12.922 -31.859 -3.191 1 67.62 9 THR B CA 1
ATOM 913 C C . THR B 1 9 ? -13.18 -30.375 -2.963 1 67.62 9 THR B C 1
ATOM 915 O O . THR B 1 9 ? -12.25 -29.578 -2.963 1 67.62 9 THR B O 1
ATOM 918 N N . SER B 1 10 ? -14.469 -30.172 -2.59 1 67.44 10 SER B N 1
ATOM 919 C CA . SER B 1 10 ? -14.812 -28.766 -2.33 1 67.44 10 SER B CA 1
ATOM 920 C C . SER B 1 10 ? -14.156 -28.266 -1.046 1 67.44 10 SER B C 1
ATOM 922 O O . SER B 1 10 ? -13.609 -27.172 -1.01 1 67.44 10 SER B O 1
ATOM 924 N N . ALA B 1 11 ? -14.234 -29.125 -0.012 1 67.88 11 ALA B N 1
ATOM 925 C CA . ALA B 1 11 ? -13.633 -28.75 1.264 1 67.88 11 ALA B CA 1
ATOM 926 C C . ALA B 1 11 ? -12.125 -28.547 1.128 1 67.88 11 ALA B C 1
ATOM 928 O O . ALA B 1 11 ? -11.562 -27.609 1.685 1 67.88 11 ALA B O 1
ATOM 929 N N . GLN B 1 12 ? -11.453 -29.453 0.485 1 72.12 12 GLN B N 1
ATOM 930 C CA . GLN B 1 12 ? -10.016 -29.344 0.255 1 72.12 12 GLN B CA 1
ATOM 931 C C . GLN B 1 12 ? -9.68 -28.109 -0.569 1 72.12 12 GLN B C 1
ATOM 933 O O . GLN B 1 12 ? -8.695 -27.422 -0.298 1 72.12 12 GLN B O 1
ATOM 938 N N . GLU B 1 13 ? -10.523 -27.906 -1.552 1 70.56 13 GLU B N 1
ATOM 939 C CA . GLU B 1 13 ? -10.328 -26.703 -2.371 1 70.56 13 GLU B CA 1
ATOM 940 C C . GLU B 1 13 ? -10.445 -25.438 -1.532 1 70.56 13 GLU B C 1
ATOM 942 O O . GLU B 1 13 ? -9.664 -24.5 -1.7 1 70.56 13 GLU B O 1
ATOM 947 N N . TRP B 1 14 ? -11.422 -25.484 -0.666 1 68.44 14 TRP B N 1
ATOM 948 C CA . TRP B 1 14 ? -11.594 -24.344 0.214 1 68.44 14 TRP B CA 1
ATOM 949 C C . TRP B 1 14 ? -10.406 -24.203 1.164 1 68.44 14 TRP B C 1
ATOM 951 O O . TRP B 1 14 ? -9.914 -23.094 1.393 1 68.44 14 TRP B O 1
ATOM 961 N N . ARG B 1 15 ? -9.984 -25.172 1.711 1 66.94 15 ARG B N 1
ATOM 962 C CA . ARG B 1 15 ? -8.836 -25.125 2.613 1 66.94 15 ARG B CA 1
ATOM 963 C C . ARG B 1 15 ? -7.594 -24.609 1.898 1 66.94 15 ARG B C 1
ATOM 965 O O . ARG B 1 15 ? -6.875 -23.766 2.436 1 66.94 15 ARG B O 1
ATOM 972 N N . ASN B 1 16 ? -7.352 -25.094 0.677 1 71.62 16 ASN B N 1
ATOM 973 C CA . ASN B 1 16 ? -6.203 -24.641 -0.1 1 71.62 16 ASN B CA 1
ATOM 974 C C . ASN B 1 16 ? -6.309 -23.156 -0.43 1 71.62 16 ASN B C 1
ATOM 976 O O . ASN B 1 16 ? -5.309 -22.438 -0.401 1 71.62 16 ASN B O 1
ATOM 980 N N . TYR B 1 17 ? -7.469 -22.891 -0.74 1 67.12 17 TYR B N 1
ATOM 981 C CA . TYR B 1 17 ? -7.695 -21.469 -1.005 1 67.12 17 TYR B CA 1
ATOM 982 C C . TYR B 1 17 ? -7.398 -20.641 0.232 1 67.12 17 TYR B C 1
ATOM 984 O O . TYR B 1 17 ? -6.648 -19.656 0.163 1 67.12 17 TYR B O 1
ATOM 992 N N . PHE B 1 18 ? -7.953 -21 1.417 1 70.81 18 PHE B N 1
ATOM 993 C CA . PHE B 1 18 ? -7.836 -20.203 2.633 1 70.81 18 PHE B CA 1
ATOM 994 C C . PHE B 1 18 ? -6.422 -20.297 3.201 1 70.81 18 PHE B C 1
ATOM 996 O O . PHE B 1 18 ? -5.996 -19.406 3.949 1 70.81 18 PHE B O 1
ATOM 1003 N N . MET B 1 19 ? -5.758 -21.156 2.699 1 68.94 19 MET B N 1
ATOM 1004 C CA . MET B 1 19 ? -4.387 -21.281 3.184 1 68.94 19 MET B CA 1
ATOM 1005 C C . MET B 1 19 ? -3.389 -20.781 2.141 1 68.94 19 MET B C 1
ATOM 1007 O O . MET B 1 19 ? -2.178 -20.844 2.359 1 68.94 19 MET B O 1
ATOM 1011 N N . SER B 1 20 ? -4.07 -20.203 1.125 1 72.38 20 SER B N 1
ATOM 1012 C CA . SER B 1 20 ? -3.195 -19.766 0.041 1 72.38 20 SER B CA 1
ATOM 1013 C C . SER B 1 20 ? -3.039 -18.25 0.027 1 72.38 20 SER B C 1
ATOM 1015 O O . SER B 1 20 ? -3.707 -17.547 0.785 1 72.38 20 SER B O 1
ATOM 1017 N N . THR B 1 21 ? -2.127 -17.875 -0.834 1 74.62 21 THR B N 1
ATOM 1018 C CA . THR B 1 21 ? -1.917 -16.453 -1.121 1 74.62 21 THR B CA 1
ATOM 1019 C C . THR B 1 21 ? -3.129 -15.859 -1.834 1 74.62 21 THR B C 1
ATOM 1021 O O . THR B 1 21 ? -3.307 -14.641 -1.853 1 74.62 21 THR B O 1
ATOM 1024 N N . HIS B 1 22 ? -3.924 -16.781 -2.309 1 81.31 22 HIS B N 1
ATOM 1025 C CA . HIS B 1 22 ? -5.105 -16.297 -3.004 1 81.31 22 HIS B CA 1
ATOM 1026 C C . HIS B 1 22 ? -6.09 -15.648 -2.029 1 81.31 22 HIS B C 1
ATOM 1028 O O . HIS B 1 22 ? -6.777 -14.688 -2.379 1 81.31 22 HIS B O 1
ATOM 1034 N N . PHE B 1 23 ? -6.102 -16.141 -0.796 1 83.81 23 PHE B N 1
ATOM 1035 C CA . PHE B 1 23 ? -6.984 -15.586 0.223 1 83.81 23 PHE B CA 1
ATOM 1036 C C . PHE B 1 23 ? -6.25 -14.57 1.086 1 83.81 23 PHE B C 1
ATOM 1038 O O . PHE B 1 23 ? -6.719 -13.445 1.266 1 83.81 23 PHE B O 1
ATOM 1045 N N . TRP B 1 24 ? -5.051 -14.852 1.525 1 87 24 TRP B N 1
ATOM 1046 C CA . TRP B 1 24 ? -4.352 -14.016 2.496 1 87 24 TRP B CA 1
ATOM 1047 C C . TRP B 1 24 ? -3.771 -12.773 1.826 1 87 24 TRP B C 1
ATOM 1049 O O . TRP B 1 24 ? -3.539 -11.758 2.484 1 87 24 TRP B O 1
ATOM 1059 N N . GLY B 1 25 ? -3.496 -12.82 0.564 1 89.75 25 GLY B N 1
ATOM 1060 C CA . GLY B 1 25 ? -3.08 -11.633 -0.167 1 89.75 25 GLY B CA 1
ATOM 1061 C C . GLY B 1 25 ? -4.086 -10.5 -0.092 1 89.75 25 GLY B C 1
ATOM 1062 O O . GLY B 1 25 ? -3.773 -9.422 0.408 1 89.75 25 GLY B O 1
ATOM 1063 N N . PRO B 1 26 ? -5.277 -10.883 -0.417 1 93.56 26 PRO B N 1
ATOM 1064 C CA . PRO B 1 26 ? -6.332 -9.867 -0.349 1 93.56 26 PRO B CA 1
ATOM 1065 C C . PRO B 1 26 ? -6.594 -9.383 1.075 1 93.56 26 PRO B C 1
ATOM 1067 O O . PRO B 1 26 ? -6.785 -8.18 1.297 1 93.56 26 PRO B O 1
ATOM 1070 N N . VAL B 1 27 ? -6.547 -10.211 2 1 92.25 27 VAL B N 1
ATOM 1071 C CA . VAL B 1 27 ? -6.812 -9.844 3.385 1 92.25 27 VAL B CA 1
ATOM 1072 C C . VAL B 1 27 ? -5.777 -8.82 3.857 1 92.25 27 VAL B C 1
ATOM 1074 O O . VAL B 1 27 ? -6.129 -7.809 4.469 1 92.25 27 VAL B O 1
ATOM 1077 N N . ALA B 1 28 ? -4.586 -9.039 3.541 1 93 28 ALA B N 1
ATOM 1078 C CA . ALA B 1 28 ? -3.523 -8.109 3.904 1 93 28 ALA B CA 1
ATOM 1079 C C . ALA B 1 28 ? -3.686 -6.777 3.17 1 93 28 ALA B C 1
ATOM 1081 O O . ALA B 1 28 ? -3.453 -5.715 3.746 1 93 28 ALA B O 1
ATOM 1082 N N . ASN B 1 29 ? -4.172 -6.852 1.983 1 97.31 29 ASN B N 1
ATOM 1083 C CA . ASN B 1 29 ? -4.344 -5.652 1.173 1 97.31 29 ASN B CA 1
ATOM 1084 C C . ASN B 1 29 ? -5.508 -4.801 1.676 1 97.31 29 ASN B C 1
ATOM 1086 O O . ASN B 1 29 ? -5.496 -3.578 1.525 1 97.31 29 ASN B O 1
ATOM 1090 N N . TRP B 1 30 ? -6.508 -5.375 2.271 1 98.44 30 TRP B N 1
ATOM 1091 C CA . TRP B 1 30 ? -7.707 -4.652 2.686 1 98.44 30 TRP B CA 1
ATOM 1092 C C . TRP B 1 30 ? -7.375 -3.619 3.758 1 98.44 30 TRP B C 1
ATOM 1094 O O . TRP B 1 30 ? -8.086 -2.623 3.91 1 98.44 30 TRP B O 1
ATOM 1104 N N . GLY B 1 31 ? -6.312 -3.83 4.492 1 97.81 31 GLY B N 1
ATOM 1105 C CA . GLY B 1 31 ? -5.902 -2.84 5.477 1 97.81 31 GLY B CA 1
ATOM 1106 C C . GLY B 1 31 ? -5.684 -1.463 4.879 1 97.81 31 GLY B C 1
ATOM 1107 O O . GLY B 1 31 ? -5.891 -0.449 5.551 1 97.81 31 GLY B O 1
ATOM 1108 N N . ILE B 1 32 ? -5.312 -1.397 3.67 1 98.25 32 ILE B N 1
ATOM 1109 C CA . ILE B 1 32 ? -4.918 -0.147 3.029 1 98.25 32 ILE B CA 1
ATOM 1110 C C . ILE B 1 32 ? -6.16 0.671 2.689 1 98.25 32 ILE B C 1
ATOM 1112 O O . ILE B 1 32 ? -6.285 1.826 3.104 1 98.25 32 ILE B O 1
ATOM 1116 N N . PRO B 1 33 ? -7.109 0.062 2.068 1 98.75 33 PRO B N 1
ATOM 1117 C CA . PRO B 1 33 ? -8.289 0.88 1.786 1 98.75 33 PRO B CA 1
ATOM 1118 C C . PRO B 1 33 ? -9.086 1.222 3.045 1 98.75 33 PRO B C 1
ATOM 1120 O O . PRO B 1 33 ? -9.711 2.283 3.117 1 98.75 33 PRO B O 1
ATOM 1123 N N . VAL B 1 34 ? -9.117 0.395 4.023 1 98.62 34 VAL B N 1
ATOM 1124 C CA . VAL B 1 34 ? -9.773 0.717 5.285 1 98.62 34 VAL B CA 1
ATOM 1125 C C . VAL B 1 34 ? -9.102 1.93 5.922 1 98.62 34 VAL B C 1
ATOM 1127 O O . VAL B 1 34 ? -9.773 2.857 6.375 1 98.62 34 VAL B O 1
ATOM 1130 N N . ALA B 1 35 ? -7.809 1.932 5.918 1 98.62 35 ALA B N 1
ATOM 1131 C CA . ALA B 1 35 ? -7.074 3.08 6.441 1 98.62 35 ALA B CA 1
ATOM 1132 C C . ALA B 1 35 ? -7.363 4.336 5.621 1 98.62 35 ALA B C 1
ATOM 1134 O O . ALA B 1 35 ? -7.531 5.422 6.18 1 98.62 35 ALA B O 1
ATOM 1135 N N . ALA B 1 36 ? -7.398 4.199 4.309 1 98.75 36 ALA B N 1
ATOM 1136 C CA . ALA B 1 36 ? -7.66 5.344 3.438 1 98.75 36 ALA B CA 1
ATOM 1137 C C . ALA B 1 36 ? -9.031 5.945 3.725 1 98.75 36 ALA B C 1
ATOM 1139 O O . ALA B 1 36 ? -9.172 7.168 3.809 1 98.75 36 ALA B O 1
ATOM 1140 N N . ILE B 1 37 ? -9.992 5.113 3.896 1 98.69 37 ILE B N 1
ATOM 1141 C CA . ILE B 1 37 ? -11.359 5.562 4.176 1 98.69 37 ILE B CA 1
ATOM 1142 C C . ILE B 1 37 ? -11.406 6.219 5.555 1 98.69 37 ILE B C 1
ATOM 1144 O O . ILE B 1 37 ? -11.992 7.293 5.715 1 98.69 37 ILE B O 1
ATOM 1148 N N . ALA B 1 38 ? -10.789 5.629 6.5 1 98.31 38 ALA B N 1
ATOM 1149 C CA . ALA B 1 38 ? -10.75 6.211 7.84 1 98.31 38 ALA B CA 1
ATOM 1150 C C . ALA B 1 38 ? -10.062 7.574 7.824 1 98.31 38 ALA B C 1
ATOM 1152 O O . ALA B 1 38 ? -10.445 8.477 8.57 1 98.31 38 ALA B O 1
ATOM 1153 N N . ASP B 1 39 ? -9.125 7.766 6.98 1 98.25 39 ASP B N 1
ATOM 1154 C CA . ASP B 1 39 ? -8.352 9 6.902 1 98.25 39 ASP B CA 1
ATOM 1155 C C . ASP B 1 39 ? -9.172 10.117 6.25 1 98.25 39 ASP B C 1
ATOM 1157 O O . ASP B 1 39 ? -8.781 11.281 6.289 1 98.25 39 ASP B O 1
ATOM 1161 N N . THR B 1 40 ? -10.32 9.836 5.715 1 97.62 40 THR B N 1
ATOM 1162 C CA . THR B 1 40 ? -11.141 10.867 5.09 1 97.62 40 THR B CA 1
ATOM 1163 C C . THR B 1 40 ? -11.734 11.797 6.148 1 97.62 40 THR B C 1
ATOM 1165 O O . THR B 1 40 ? -12.203 12.891 5.828 1 97.62 40 THR B O 1
ATOM 1168 N N . THR B 1 41 ? -11.672 11.352 7.355 1 97.44 41 THR B N 1
ATOM 1169 C CA . THR B 1 41 ? -12.203 12.164 8.445 1 97.44 41 THR B CA 1
ATOM 1170 C C . THR B 1 41 ? -11.188 13.227 8.875 1 97.44 41 THR B C 1
ATOM 1172 O O . THR B 1 41 ? -11.539 14.164 9.586 1 97.44 41 THR B O 1
ATOM 1175 N N . LYS B 1 42 ? -9.984 13.094 8.445 1 97.38 42 LYS B N 1
ATOM 1176 C CA . LYS B 1 42 ? -8.938 14.062 8.781 1 97.38 42 LYS B CA 1
ATOM 1177 C C . LYS B 1 42 ? -8.977 15.258 7.836 1 97.38 42 LYS B C 1
ATOM 1179 O O . LYS B 1 42 ? -9.461 15.156 6.707 1 97.38 42 LYS B O 1
ATOM 1184 N N . HIS B 1 43 ? -8.508 16.406 8.32 1 98 43 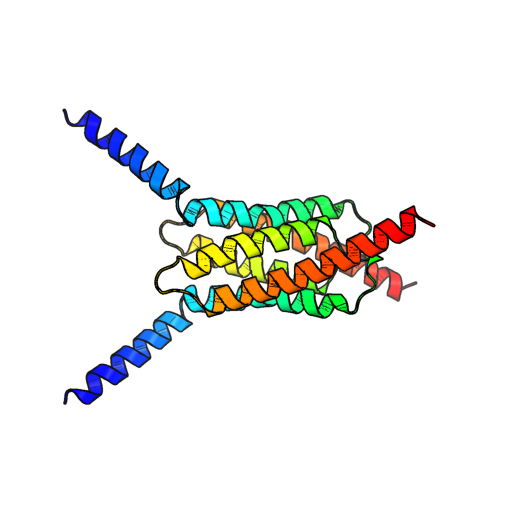HIS B N 1
ATOM 1185 C CA . HIS B 1 43 ? -8.352 17.578 7.465 1 98 43 HIS B CA 1
ATOM 1186 C C . HIS B 1 43 ? -7.387 17.297 6.316 1 98 43 HIS B C 1
ATOM 1188 O O . HIS B 1 43 ? -6.367 16.625 6.504 1 98 43 HIS B O 1
ATOM 1194 N N . PRO B 1 44 ? -7.656 17.859 5.105 1 98.12 44 PRO B N 1
ATOM 1195 C CA . PRO B 1 44 ? -6.867 17.547 3.908 1 98.12 44 PRO B CA 1
ATOM 1196 C C . PRO B 1 44 ? -5.414 18 4.027 1 98.12 44 PRO B C 1
ATOM 1198 O O . PRO B 1 44 ? -4.551 17.516 3.293 1 98.12 44 PRO B O 1
ATOM 1201 N N . LYS B 1 45 ? -5.137 18.891 4.91 1 96.69 45 LYS B N 1
ATOM 1202 C CA . LYS B 1 45 ? -3.764 19.359 5.078 1 96.69 45 LYS B CA 1
ATOM 1203 C C . LYS B 1 45 ? -2.844 18.234 5.516 1 96.69 45 LYS B C 1
ATOM 1205 O O . LYS B 1 45 ? -1.621 18.328 5.383 1 96.69 45 LYS B O 1
ATOM 1210 N N . PHE B 1 46 ? -3.398 17.109 5.996 1 96.75 46 PHE B N 1
ATOM 1211 C CA . PHE B 1 46 ? -2.604 16 6.539 1 96.75 46 PHE B CA 1
ATOM 1212 C C . PHE B 1 46 ? -2.387 14.922 5.492 1 96.75 46 PHE B C 1
ATOM 1214 O O . PHE B 1 46 ? -1.716 13.922 5.758 1 96.75 46 PHE B O 1
ATOM 1221 N N . ILE B 1 47 ? -2.918 15.148 4.355 1 97.69 47 ILE B N 1
ATOM 1222 C CA . ILE B 1 47 ? -2.807 14.133 3.314 1 97.69 47 ILE B CA 1
ATOM 1223 C C . ILE B 1 47 ? -1.414 14.18 2.689 1 97.69 47 ILE B C 1
ATOM 1225 O O . ILE B 1 47 ? -0.917 15.258 2.354 1 97.69 47 ILE B O 1
ATOM 1229 N N . SER B 1 48 ? -0.773 12.992 2.576 1 97.81 48 SER B N 1
ATOM 1230 C CA . SER B 1 48 ? 0.453 12.875 1.793 1 97.81 48 SER B CA 1
ATOM 1231 C C . SER B 1 48 ? 0.146 12.672 0.313 1 97.81 48 SER B C 1
ATOM 1233 O O . SER B 1 48 ? -0.245 11.578 -0.099 1 97.81 48 SER B O 1
ATOM 1235 N N . GLY B 1 49 ? 0.418 13.695 -0.493 1 97.56 49 GLY B N 1
ATOM 1236 C CA . GLY B 1 49 ? 0.195 13.586 -1.926 1 97.56 49 GLY B CA 1
ATOM 1237 C C . GLY B 1 49 ? 1.036 12.508 -2.58 1 97.56 49 GLY B C 1
ATOM 1238 O O . GLY B 1 49 ? 0.565 11.805 -3.479 1 97.56 49 GLY B O 1
ATOM 1239 N N . ARG B 1 50 ? 2.258 12.367 -2.117 1 97.5 50 ARG B N 1
ATOM 1240 C CA . ARG B 1 50 ? 3.166 11.359 -2.648 1 97.5 50 ARG B CA 1
ATOM 1241 C C . ARG B 1 50 ? 2.633 9.953 -2.395 1 97.5 50 ARG B C 1
ATOM 1243 O O . ARG B 1 50 ? 2.586 9.125 -3.307 1 97.5 50 ARG B O 1
ATOM 1250 N N . MET B 1 51 ? 2.203 9.648 -1.178 1 98.5 51 MET B N 1
ATOM 1251 C CA . MET B 1 51 ? 1.69 8.328 -0.822 1 98.5 51 MET B CA 1
ATOM 1252 C C . MET B 1 51 ? 0.375 8.047 -1.54 1 98.5 51 MET B C 1
ATOM 1254 O O . MET B 1 51 ? 0.15 6.93 -2.014 1 98.5 51 MET B O 1
ATOM 1258 N N . THR B 1 52 ? -0.485 9.078 -1.626 1 98.75 52 THR B N 1
ATOM 1259 C CA . THR B 1 52 ? -1.758 8.945 -2.326 1 98.75 52 THR B CA 1
ATOM 1260 C C . THR B 1 52 ? -1.535 8.578 -3.789 1 98.75 52 THR B C 1
ATOM 1262 O O . THR B 1 52 ? -2.182 7.664 -4.309 1 98.75 52 THR B O 1
ATOM 1265 N N . LEU B 1 53 ? -0.614 9.266 -4.383 1 98.44 53 LEU B N 1
ATOM 1266 C CA . LEU B 1 53 ? -0.302 8.961 -5.773 1 98.44 53 LEU B CA 1
ATOM 1267 C C . LEU B 1 53 ? 0.251 7.543 -5.902 1 98.44 53 LEU B C 1
ATOM 1269 O O . LEU B 1 53 ? -0.172 6.785 -6.777 1 98.44 53 LEU B O 1
ATOM 1273 N N . ALA B 1 54 ? 1.188 7.164 -5.086 1 98.44 54 ALA B N 1
ATOM 1274 C CA . ALA B 1 54 ? 1.791 5.836 -5.117 1 98.44 54 ALA B CA 1
ATOM 1275 C C . ALA B 1 54 ? 0.732 4.746 -4.953 1 98.44 54 ALA B C 1
ATOM 1277 O O . ALA B 1 54 ? 0.712 3.773 -5.707 1 98.44 54 ALA B O 1
ATOM 1278 N N . LEU B 1 55 ? -0.194 4.938 -4.027 1 98.81 55 LEU B N 1
ATOM 1279 C CA . LEU B 1 55 ? -1.189 3.918 -3.719 1 98.81 55 LEU B CA 1
ATOM 1280 C C . LEU B 1 55 ? -2.252 3.85 -4.809 1 98.81 55 LEU B C 1
ATOM 1282 O O . LEU B 1 55 ? -2.795 2.777 -5.086 1 98.81 55 LEU B O 1
ATOM 1286 N N . THR B 1 56 ? -2.562 4.961 -5.434 1 98.75 56 THR B N 1
ATOM 1287 C CA . THR B 1 56 ? -3.506 4.949 -6.547 1 98.75 56 THR B CA 1
ATOM 1288 C C . THR B 1 56 ? -2.947 4.152 -7.719 1 98.75 56 THR B C 1
ATOM 1290 O O . THR B 1 56 ? -3.613 3.25 -8.234 1 98.75 56 THR B O 1
ATOM 1293 N N . LEU B 1 57 ? -1.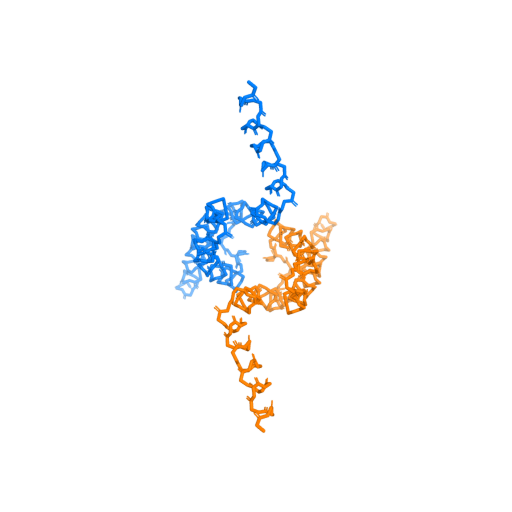734 4.43 -8.086 1 98.12 57 LEU B N 1
ATOM 1294 C CA . LEU B 1 57 ? -1.112 3.744 -9.211 1 98.12 57 LEU B CA 1
ATOM 1295 C C . LEU B 1 57 ? -0.918 2.264 -8.906 1 98.12 57 LEU B C 1
ATOM 1297 O O . LEU B 1 57 ? -1.218 1.408 -9.742 1 98.12 57 LEU B O 1
ATOM 1301 N N . TYR B 1 58 ? -0.41 2.064 -7.648 1 98.19 58 TYR B N 1
ATOM 1302 C CA . TYR B 1 58 ? -0.259 0.691 -7.184 1 98.19 58 TYR B CA 1
ATOM 1303 C C . TYR B 1 58 ? -1.561 -0.085 -7.34 1 98.19 58 TYR B C 1
ATOM 1305 O O . TYR B 1 58 ? -1.573 -1.179 -7.914 1 98.19 58 TYR B O 1
ATOM 1313 N N . SER B 1 59 ? -2.652 0.462 -6.953 1 98.62 59 SER B N 1
ATOM 1314 C CA . SER B 1 59 ? -3.934 -0.237 -6.941 1 98.62 59 SER B CA 1
ATOM 1315 C C . SER B 1 59 ? -4.488 -0.402 -8.352 1 98.62 59 SER B C 1
ATOM 1317 O O . SER B 1 59 ? -5.113 -1.419 -8.664 1 98.62 59 SER B O 1
ATOM 1319 N N . CYS B 1 60 ? -4.289 0.519 -9.195 1 98 60 CYS B N 1
ATOM 1320 C CA . CYS B 1 60 ? -4.734 0.392 -10.578 1 98 60 CYS B CA 1
ATOM 1321 C C . CYS B 1 60 ? -4.027 -0.766 -11.273 1 98 60 CYS B C 1
ATOM 1323 O O . CYS B 1 60 ? -4.668 -1.587 -11.93 1 98 60 CYS B O 1
ATOM 1325 N N . ILE B 1 61 ? -2.783 -0.845 -11.047 1 95.88 61 ILE B N 1
ATOM 1326 C CA . ILE B 1 61 ? -1.983 -1.888 -11.68 1 95.88 61 ILE B CA 1
ATOM 1327 C C . ILE B 1 61 ? -2.381 -3.252 -11.117 1 95.88 61 ILE B C 1
ATOM 1329 O O . ILE B 1 61 ? -2.553 -4.211 -11.875 1 95.88 61 ILE B O 1
ATOM 1333 N N . PHE B 1 62 ? -2.682 -3.314 -9.867 1 96.5 62 PHE B N 1
ATOM 1334 C CA . PHE B 1 62 ? -2.957 -4.605 -9.25 1 96.5 62 PHE B CA 1
ATOM 1335 C C . PHE B 1 62 ? -4.406 -5.02 -9.477 1 96.5 62 PHE B C 1
ATOM 1337 O O . PHE B 1 62 ? -4.762 -6.188 -9.305 1 96.5 62 PHE B O 1
ATOM 1344 N N . MET B 1 63 ? -5.215 -4.066 -9.891 1 97 63 MET B N 1
ATOM 1345 C CA . MET B 1 63 ? -6.527 -4.469 -10.383 1 97 63 MET B CA 1
ATOM 1346 C C . MET B 1 63 ? -6.402 -5.336 -11.633 1 97 63 MET B C 1
ATOM 1348 O O . MET B 1 63 ? -7.078 -6.359 -11.75 1 97 63 MET B O 1
ATOM 1352 N N . ARG B 1 64 ? -5.605 -4.863 -12.508 1 94.12 64 ARG B N 1
ATOM 1353 C CA . ARG B 1 64 ? -5.379 -5.645 -13.727 1 94.12 64 ARG B CA 1
ATOM 1354 C C . ARG B 1 64 ? -4.824 -7.023 -13.391 1 94.12 64 ARG B C 1
ATOM 1356 O O . ARG B 1 64 ? -5.262 -8.031 -13.961 1 94.12 64 ARG B O 1
ATOM 1363 N N . PHE B 1 65 ? -3.857 -7.09 -12.398 1 90.56 65 PHE B N 1
ATOM 1364 C CA . PHE B 1 65 ? -3.258 -8.359 -12 1 90.56 65 PHE B CA 1
ATOM 1365 C C . PHE B 1 65 ? -4.305 -9.289 -11.398 1 90.56 65 PHE B C 1
ATOM 1367 O O . PHE B 1 65 ? -4.328 -10.484 -11.703 1 90.56 65 PHE B O 1
ATOM 1374 N N . ALA B 1 66 ? -5.133 -8.742 -10.602 1 93 66 ALA B N 1
ATOM 1375 C CA . ALA B 1 66 ? -6.168 -9.531 -9.945 1 93 66 ALA B CA 1
ATOM 1376 C C . ALA B 1 66 ? -7.137 -10.125 -10.961 1 93 66 ALA B C 1
ATOM 1378 O O . ALA B 1 66 ? -7.652 -11.227 -10.758 1 93 66 ALA B O 1
ATOM 1379 N N . TYR B 1 67 ? -7.363 -9.391 -12.016 1 92.69 67 TYR B N 1
ATOM 1380 C CA . TYR B 1 67 ? -8.258 -9.836 -13.078 1 92.69 67 TYR B CA 1
ATOM 1381 C C . TYR B 1 67 ? -7.586 -10.898 -13.945 1 92.69 67 TYR B C 1
ATOM 1383 O O . TYR B 1 67 ? -8.227 -11.867 -14.359 1 92.69 67 TYR B O 1
ATOM 1391 N N . LYS B 1 68 ? -6.273 -10.844 -14.117 1 89.94 68 LYS B N 1
ATOM 1392 C CA . LYS B 1 68 ? -5.555 -11.68 -15.078 1 89.94 68 LYS B CA 1
ATOM 1393 C C . LYS B 1 68 ? -5.062 -12.969 -14.43 1 89.94 68 LYS B C 1
ATOM 1395 O O . LYS B 1 68 ? -4.82 -13.961 -15.117 1 89.94 68 LYS B O 1
ATOM 1400 N N . VAL B 1 69 ? -4.902 -13 -13.125 1 81.88 69 VAL B N 1
ATOM 1401 C CA . VAL B 1 69 ? -4.383 -14.188 -12.453 1 81.88 69 VAL B CA 1
ATOM 1402 C C . VAL B 1 69 ? -5.383 -15.336 -12.57 1 81.88 69 VAL B C 1
ATOM 1404 O O . VAL B 1 69 ? -6.578 -15.102 -12.766 1 81.88 69 VAL B O 1
ATOM 1407 N N . GLN B 1 70 ? -4.754 -16.531 -12.57 1 80.88 70 GLN B N 1
ATOM 1408 C CA . GLN B 1 70 ? -5.609 -17.703 -12.664 1 80.88 70 GLN B CA 1
ATOM 1409 C C . GLN B 1 70 ? -5.469 -18.578 -11.422 1 80.88 70 GLN B C 1
ATOM 1411 O O . GLN B 1 70 ? -4.371 -19.047 -11.102 1 80.88 70 GLN B O 1
ATOM 1416 N N . PRO B 1 71 ? -6.75 -18.953 -10.75 1 85.25 71 PRO B N 1
ATOM 1417 C CA . PRO B 1 71 ? -8.086 -18.406 -11.023 1 85.25 71 PRO B CA 1
ATOM 1418 C C . PRO B 1 71 ? -8.18 -16.922 -10.727 1 85.25 71 PRO B C 1
ATOM 1420 O O . PRO B 1 71 ? -7.375 -16.375 -9.969 1 85.25 71 PRO B O 1
ATOM 1423 N N . ARG B 1 72 ? -9.109 -16.281 -11.352 1 89.75 72 ARG B N 1
ATOM 1424 C CA . ARG B 1 72 ? -9.344 -14.859 -11.117 1 89.75 72 ARG B CA 1
ATOM 1425 C C . ARG B 1 72 ? -9.594 -14.578 -9.641 1 89.75 72 ARG B C 1
ATOM 1427 O O . ARG B 1 72 ? -10.336 -15.312 -8.984 1 89.75 72 ARG B O 1
ATOM 1434 N N . ASN B 1 73 ? -8.945 -13.586 -9.094 1 92.69 73 ASN B N 1
ATOM 1435 C CA . ASN B 1 73 ? -9.094 -13.234 -7.688 1 92.69 73 ASN B CA 1
ATOM 1436 C C . ASN B 1 73 ? -10.016 -12.039 -7.5 1 92.69 73 ASN B C 1
ATOM 1438 O O . ASN B 1 73 ? -9.547 -10.898 -7.414 1 92.69 73 ASN B O 1
ATOM 1442 N N . TRP B 1 74 ? -11.266 -12.195 -7.379 1 95 74 TRP B N 1
ATOM 1443 C CA . TRP B 1 74 ? -12.258 -11.133 -7.312 1 95 74 TRP B CA 1
ATOM 1444 C C . TRP B 1 74 ? -12.172 -10.383 -5.988 1 95 74 TRP B C 1
ATOM 1446 O O . TRP B 1 74 ? -12.508 -9.195 -5.91 1 95 74 TRP B O 1
ATOM 1456 N N . LEU B 1 75 ? -11.766 -11.094 -4.926 1 94.44 75 LEU B N 1
ATOM 1457 C CA . LEU B 1 75 ? -11.578 -10.43 -3.641 1 94.44 75 LEU B CA 1
ATOM 1458 C C . LEU B 1 75 ? -10.477 -9.383 -3.725 1 94.44 75 LEU B C 1
ATOM 1460 O O . LEU B 1 75 ? -10.633 -8.266 -3.23 1 94.44 75 LEU B O 1
ATOM 1464 N N . LEU B 1 76 ? -9.414 -9.695 -4.367 1 95.81 76 LEU B N 1
ATOM 1465 C CA . LEU B 1 76 ? -8.305 -8.766 -4.551 1 95.81 76 LEU B CA 1
ATOM 1466 C C . LEU B 1 76 ? -8.695 -7.621 -5.477 1 95.81 76 LEU B C 1
ATOM 1468 O O . LEU B 1 76 ? -8.328 -6.469 -5.238 1 95.81 76 LEU B O 1
ATOM 1472 N N . PHE B 1 77 ? -9.414 -8 -6.512 1 97.69 77 PHE B N 1
ATOM 1473 C CA . PHE B 1 77 ? -9.883 -6.973 -7.434 1 97.69 77 PHE B CA 1
ATOM 1474 C C . PHE B 1 77 ? -10.742 -5.945 -6.707 1 97.69 77 PHE B C 1
ATOM 1476 O O . PHE B 1 77 ? -10.539 -4.738 -6.867 1 97.69 77 PHE B O 1
ATOM 1483 N N . ALA B 1 78 ? -11.648 -6.418 -5.91 1 98.25 78 ALA B N 1
ATOM 1484 C CA . ALA B 1 78 ? -12.523 -5.523 -5.156 1 98.25 78 ALA B CA 1
ATOM 1485 C C . ALA B 1 78 ? -11.727 -4.664 -4.184 1 98.25 78 ALA B C 1
ATOM 1487 O O . ALA B 1 78 ? -12.023 -3.48 -4.004 1 98.25 78 ALA B O 1
ATOM 1488 N N . CYS B 1 79 ? -10.742 -5.195 -3.586 1 98.31 79 CYS B N 1
ATOM 1489 C CA . CYS B 1 79 ? -9.883 -4.473 -2.654 1 98.31 79 CYS B CA 1
ATOM 1490 C C . CYS B 1 79 ? -9.18 -3.312 -3.348 1 98.31 79 CYS B C 1
ATOM 1492 O O . CYS B 1 79 ? -9.227 -2.176 -2.873 1 98.31 79 CYS B O 1
ATOM 1494 N N . HIS B 1 80 ? -8.602 -3.604 -4.473 1 98.69 80 HIS B N 1
ATOM 1495 C CA . HIS B 1 80 ? -7.855 -2.568 -5.184 1 98.69 80 HIS B CA 1
ATOM 1496 C C . HIS B 1 80 ? -8.797 -1.552 -5.82 1 98.69 80 HIS B C 1
ATOM 1498 O O . HIS B 1 80 ? -8.469 -0.367 -5.914 1 98.69 80 HIS B O 1
ATOM 1504 N N . ALA B 1 81 ? -10 -1.942 -6.238 1 98.75 81 ALA B N 1
ATOM 1505 C CA . ALA B 1 81 ? -11 -0.995 -6.715 1 98.75 81 ALA B CA 1
ATOM 1506 C C . ALA B 1 81 ? -11.422 -0.038 -5.605 1 98.75 81 ALA B C 1
ATOM 1508 O O . ALA B 1 81 ? -11.539 1.17 -5.828 1 98.75 81 ALA B O 1
ATOM 1509 N N . THR B 1 82 ? -11.617 -0.59 -4.473 1 98.88 82 THR B N 1
ATOM 1510 C CA . THR B 1 82 ? -11.969 0.226 -3.316 1 98.88 82 THR B CA 1
ATOM 1511 C C . THR B 1 82 ? -10.836 1.186 -2.967 1 98.88 82 THR B C 1
ATOM 1513 O O . THR B 1 82 ? -11.07 2.375 -2.736 1 98.88 82 THR B O 1
ATOM 1516 N N . ASN B 1 83 ? -9.625 0.671 -2.971 1 98.88 83 ASN B N 1
ATOM 1517 C CA . ASN B 1 83 ? -8.492 1.518 -2.633 1 98.88 83 ASN B CA 1
ATOM 1518 C C . ASN B 1 83 ? -8.297 2.631 -3.66 1 98.88 83 ASN B C 1
ATOM 1520 O O . ASN B 1 83 ? -8.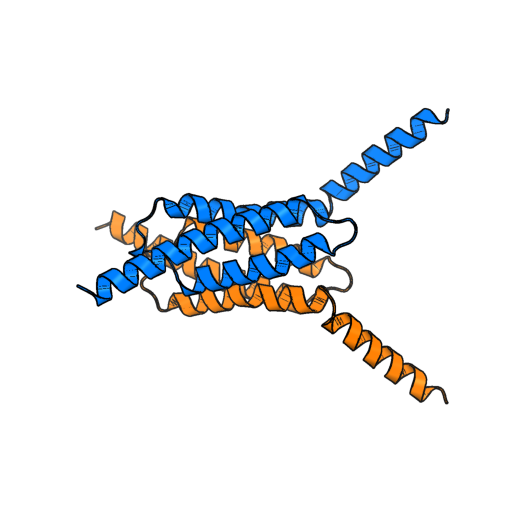016 3.773 -3.297 1 98.88 83 ASN B O 1
ATOM 1524 N N . THR B 1 84 ? -8.398 2.262 -4.914 1 98.88 84 THR B N 1
ATOM 1525 C CA . THR B 1 84 ? -8.281 3.264 -5.969 1 98.88 84 THR B CA 1
ATOM 1526 C C . THR B 1 84 ? -9.305 4.379 -5.773 1 98.88 84 THR B C 1
ATOM 1528 O O . THR B 1 84 ? -8.969 5.559 -5.871 1 98.88 84 THR B O 1
ATOM 1531 N N . THR B 1 85 ? -10.484 4.039 -5.484 1 98.81 85 THR B N 1
ATOM 1532 C CA . THR B 1 85 ? -11.555 5.016 -5.277 1 98.81 85 THR B CA 1
ATOM 1533 C C . THR B 1 85 ? -11.266 5.883 -4.055 1 98.81 85 THR B C 1
ATOM 1535 O O . THR B 1 85 ? -11.328 7.113 -4.133 1 98.81 85 THR B O 1
ATOM 1538 N N . ALA B 1 86 ? -10.883 5.227 -2.961 1 98.81 86 ALA B N 1
ATOM 1539 C CA . ALA B 1 86 ? -10.594 5.957 -1.729 1 98.81 86 ALA B CA 1
ATOM 1540 C C . ALA B 1 86 ? -9.398 6.887 -1.909 1 98.81 86 ALA B C 1
ATOM 1542 O O . ALA B 1 86 ? -9.438 8.047 -1.489 1 98.81 86 ALA B O 1
ATOM 1543 N N . GLN B 1 87 ? -8.383 6.391 -2.574 1 98.88 87 GLN B N 1
ATOM 1544 C CA . GLN B 1 87 ? -7.184 7.195 -2.779 1 98.88 87 GLN B CA 1
ATOM 1545 C C . GLN B 1 87 ? -7.445 8.336 -3.762 1 98.88 87 GLN B C 1
ATOM 1547 O O . GLN B 1 87 ? -6.914 9.438 -3.604 1 98.88 87 GLN B O 1
ATOM 1552 N N . THR B 1 88 ? -8.203 8.125 -4.742 1 98.75 88 THR B N 1
ATOM 1553 C CA . THR B 1 88 ? -8.562 9.18 -5.68 1 98.75 88 THR B CA 1
ATOM 1554 C C . THR B 1 88 ? -9.344 10.289 -4.98 1 98.75 88 THR B C 1
ATOM 1556 O O . THR B 1 88 ? -9.078 11.469 -5.188 1 98.75 88 THR B O 1
ATOM 1559 N N . PHE B 1 89 ? -10.242 9.859 -4.176 1 98.75 89 PHE B N 1
ATOM 1560 C CA . PHE B 1 89 ? -10.992 10.828 -3.387 1 98.75 89 PHE B CA 1
ATOM 1561 C C . PHE B 1 89 ? -10.062 11.648 -2.508 1 98.75 89 PHE B C 1
ATOM 1563 O O . PHE B 1 89 ? -10.172 12.875 -2.457 1 98.75 89 PHE B O 1
ATOM 1570 N N . GLN B 1 90 ? -9.133 10.961 -1.834 1 98.69 90 GLN B N 1
ATOM 1571 C CA . GLN B 1 90 ? -8.148 11.648 -1.009 1 98.69 90 GLN B CA 1
ATOM 1572 C C . GLN B 1 90 ? -7.289 12.594 -1.846 1 98.69 90 GLN B C 1
ATOM 1574 O O . GLN B 1 90 ? -6.953 13.688 -1.401 1 98.69 90 GLN B O 1
ATOM 1579 N N . GLY B 1 91 ? -6.926 12.172 -2.99 1 98.44 91 GLY B N 1
ATOM 1580 C CA . GLY B 1 91 ? -6.137 13.016 -3.881 1 98.44 91 GLY B CA 1
ATOM 1581 C C . GLY B 1 91 ? -6.863 14.273 -4.309 1 98.44 91 GLY B C 1
ATOM 1582 O O . GLY B 1 91 ? -6.262 15.352 -4.371 1 98.44 91 GLY B O 1
ATOM 1583 N N . LEU B 1 92 ? -8.062 14.125 -4.602 1 98.56 92 LEU B N 1
ATOM 1584 C CA . LEU B 1 92 ? -8.867 15.281 -4.984 1 98.56 92 LEU B CA 1
ATOM 1585 C C . LEU B 1 92 ? -9.023 16.25 -3.816 1 98.56 92 LEU B C 1
ATOM 1587 O O . LEU B 1 92 ? -8.969 17.469 -4 1 98.56 92 LEU B O 1
ATOM 1591 N N . ARG B 1 93 ? -9.281 15.719 -2.664 1 98.38 93 ARG B N 1
ATOM 1592 C CA . ARG B 1 93 ? -9.312 16.54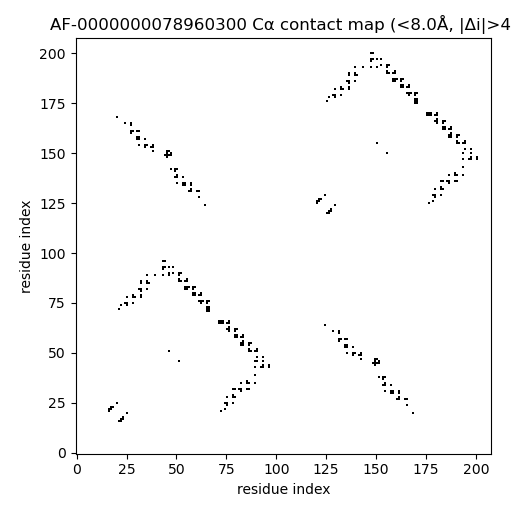7 -1.459 1 98.38 93 ARG B CA 1
ATOM 1593 C C . ARG B 1 93 ? -8.008 17.312 -1.276 1 98.38 93 ARG B C 1
ATOM 1595 O O . ARG B 1 93 ? -8.016 18.5 -0.942 1 98.38 93 ARG B O 1
ATOM 1602 N N . TYR B 1 94 ? -6.938 16.641 -1.485 1 98.19 94 TYR B N 1
ATOM 1603 C CA . TYR B 1 94 ? -5.609 17.219 -1.353 1 98.19 94 TYR B CA 1
ATOM 1604 C C . TYR B 1 94 ? -5.41 18.359 -2.357 1 98.19 94 TYR B C 1
ATOM 1606 O O . TYR B 1 94 ? -4.984 19.453 -1.99 1 98.19 94 TYR B O 1
ATOM 1614 N N . LEU B 1 95 ? -5.727 18.125 -3.586 1 98.06 95 LEU B N 1
ATOM 1615 C CA . LEU B 1 95 ? -5.523 19.094 -4.648 1 98.06 95 LEU B CA 1
ATOM 1616 C C . LEU B 1 95 ? -6.402 20.328 -4.43 1 98.06 95 LEU B C 1
ATOM 1618 O O . LEU B 1 95 ? -5.961 21.453 -4.66 1 98.06 95 LEU B O 1
ATOM 1622 N N . LYS B 1 96 ? -7.629 20.125 -4.043 1 97.94 96 LYS B N 1
ATOM 1623 C CA . LYS B 1 96 ? -8.516 21.25 -3.73 1 97.94 96 LYS B CA 1
ATOM 1624 C C . LYS B 1 96 ? -7.941 22.094 -2.605 1 97.94 96 LYS B C 1
ATOM 1626 O O . LYS B 1 96 ? -7.984 23.328 -2.67 1 97.94 96 LYS B O 1
ATOM 1631 N N . TYR B 1 97 ? -7.414 21.453 -1.663 1 97.31 97 TYR B N 1
ATOM 1632 C CA . TYR B 1 97 ? -6.84 22.141 -0.513 1 97.31 97 TYR B CA 1
ATOM 1633 C C . TYR B 1 97 ? -5.641 22.984 -0.925 1 97.31 97 TYR B C 1
ATOM 1635 O O . TYR B 1 97 ? -5.559 24.172 -0.582 1 97.31 97 TYR B O 1
ATOM 1643 N N . ILE B 1 98 ? -4.723 22.438 -1.669 1 96.25 98 ILE B N 1
ATOM 1644 C CA . ILE B 1 98 ? -3.496 23.156 -2 1 96.25 98 ILE B CA 1
ATOM 1645 C C . ILE B 1 98 ? -3.811 24.297 -2.957 1 96.25 98 ILE B C 1
ATOM 1647 O O . ILE B 1 98 ? -3.174 25.359 -2.904 1 96.25 98 ILE B O 1
ATOM 1651 N N . ASN B 1 99 ? -4.73 24.109 -3.801 1 95.44 99 ASN B N 1
ATOM 1652 C CA . ASN B 1 99 ? -5.137 25.172 -4.707 1 95.44 99 ASN B CA 1
ATOM 1653 C C . ASN B 1 99 ? -5.812 26.328 -3.957 1 95.44 99 ASN B C 1
ATOM 1655 O O . ASN B 1 99 ? -5.684 27.484 -4.344 1 95.44 99 ASN B O 1
ATOM 1659 N N . SER B 1 100 ? -6.551 25.969 -2.988 1 94.38 100 SER B N 1
ATOM 1660 C CA . SER B 1 100 ? -7.207 26.984 -2.184 1 94.38 100 SER B CA 1
ATOM 1661 C C . SER B 1 100 ? -6.191 27.781 -1.373 1 94.38 100 SER B C 1
ATOM 1663 O O . SER B 1 100 ? -6.398 28.969 -1.111 1 94.38 100 SER B O 1
ATOM 1665 N N . GLN B 1 101 ? -5.117 27.156 -0.991 1 91.81 101 GLN B N 1
ATOM 1666 C CA . GLN B 1 101 ? -4.062 27.844 -0.253 1 91.81 101 GLN B CA 1
ATOM 1667 C C . GLN B 1 101 ? -3.258 28.75 -1.17 1 91.81 101 GLN B C 1
ATOM 1669 O O . GLN B 1 101 ? -2.797 29.812 -0.746 1 91.81 101 GLN B O 1
ATOM 1674 N N . GLU B 1 102 ? -3.059 28.328 -2.389 1 85.75 102 GLU B N 1
ATOM 1675 C CA . GLU B 1 102 ? -2.357 29.141 -3.365 1 85.75 102 GLU B CA 1
ATOM 1676 C C . GLU B 1 102 ? -3.197 30.359 -3.773 1 85.75 102 GLU B C 1
ATOM 1678 O O . GLU B 1 102 ? -2.664 31.438 -3.998 1 85.75 102 GLU B O 1
ATOM 1683 N N . ALA B 1 103 ? -4.441 30.188 -3.682 1 85.31 103 ALA B N 1
ATOM 1684 C CA . ALA B 1 103 ? -5.355 31.281 -4.035 1 85.31 103 ALA B CA 1
ATOM 1685 C C . ALA B 1 103 ? -5.523 32.25 -2.875 1 85.31 103 ALA B C 1
ATOM 1687 O O . ALA B 1 103 ? -5.875 33.406 -3.08 1 85.31 103 ALA B O 1
ATOM 1688 N N . ALA B 1 104 ? -5.305 31.953 -1.747 1 76.56 104 ALA B N 1
ATOM 1689 C CA . ALA B 1 104 ? -5.461 32.844 -0.589 1 76.56 104 ALA B CA 1
ATOM 1690 C C . ALA B 1 104 ? -4.176 33.625 -0.314 1 76.56 104 ALA B C 1
ATOM 1692 O O . ALA B 1 104 ? -3.076 33.094 -0.559 1 76.56 104 ALA B O 1
#

InterPro domains:
  IPR005336 Mitochondrial pyruvate carrier [PF03650] (12-102)